Protein AF-A0A359L3A4-F1 (afdb_monomer)

Sequence (270 aa):
MTVIVFLTLVCCKPSNTIILLLQKKIREMVFEPTSIVIANIRIDEPVTVLTDLLVSGVCFYAYFKLRAISEKIKLHYYLKLYFLTMGIATLLGGVIGHGFLYFFNEITNTSLPVSPWKLPGWYVSMFSIAMLERAVIERSKILVPKRVGWFFSRLNIVELLTFMIITGFSLNFFFVEVHSAYGLLIVTSSFSFLIYTKTRHSGSKRFLLAVGLSAISALVFMNQWGFDKWFNHFDISHTIMALGAWFFYRGARYMVLHPIESEPVEDSLI

Mean predicted aligned error: 7.62 Å

Structure (mmCIF, N/CA/C/O backbone):
data_AF-A0A359L3A4-F1
#
_entry.id   AF-A0A359L3A4-F1
#
loop_
_atom_site.group_PDB
_atom_site.id
_atom_site.type_symbol
_atom_site.label_atom_id
_atom_site.label_alt_id
_atom_site.label_comp_id
_atom_site.label_asym_id
_atom_site.label_entity_id
_atom_site.label_seq_id
_atom_site.pdbx_PDB_ins_code
_atom_site.Cartn_x
_atom_site.Cartn_y
_atom_site.Cartn_z
_atom_site.occupancy
_atom_site.B_iso_or_equiv
_atom_site.auth_seq_id
_atom_site.auth_comp_id
_atom_site.auth_asym_id
_atom_site.auth_atom_id
_atom_site.pdbx_PDB_model_num
ATOM 1 N N . MET A 1 1 ? 8.818 -15.842 21.048 1.00 37.25 1 MET A N 1
ATOM 2 C CA . MET A 1 1 ? 9.892 -16.726 20.536 1.00 37.25 1 MET A CA 1
ATOM 3 C C . MET A 1 1 ? 9.938 -16.814 19.003 1.00 37.25 1 MET A C 1
ATOM 5 O O . MET A 1 1 ? 11.010 -17.025 18.461 1.00 37.25 1 MET A O 1
ATOM 9 N N . THR A 1 2 ? 8.826 -16.610 18.285 1.00 44.78 2 THR A N 1
ATOM 10 C CA . THR A 1 2 ? 8.702 -16.908 16.840 1.00 44.78 2 THR A CA 1
ATOM 11 C C . THR A 1 2 ? 9.447 -15.963 15.882 1.00 44.78 2 THR A C 1
ATOM 13 O O . THR A 1 2 ? 9.990 -16.428 14.889 1.00 44.78 2 THR A O 1
ATOM 16 N N . VAL A 1 3 ? 9.517 -14.655 16.173 1.00 38.72 3 VAL A N 1
ATOM 17 C CA . VAL A 1 3 ? 10.176 -13.666 15.284 1.00 38.72 3 VAL A CA 1
ATOM 18 C C . VAL A 1 3 ? 11.686 -13.907 15.176 1.00 38.72 3 VAL A C 1
ATOM 20 O O . VAL A 1 3 ? 12.252 -13.785 14.094 1.00 38.72 3 VAL A O 1
ATOM 23 N N . ILE A 1 4 ? 12.327 -14.317 16.278 1.00 38.81 4 ILE A N 1
ATOM 24 C CA . ILE A 1 4 ? 13.759 -14.638 16.286 1.00 38.81 4 ILE A CA 1
ATOM 25 C C . ILE A 1 4 ? 14.038 -15.808 15.340 1.00 38.81 4 ILE A C 1
ATOM 27 O O . ILE A 1 4 ? 14.929 -15.683 14.518 1.00 38.81 4 ILE A O 1
ATOM 31 N N . VAL A 1 5 ? 13.238 -16.883 15.372 1.00 41.81 5 VAL A N 1
ATOM 32 C CA . VAL A 1 5 ? 13.419 -18.060 14.495 1.00 41.81 5 VAL A CA 1
ATOM 33 C C . VAL A 1 5 ? 13.380 -17.691 13.007 1.00 41.81 5 VAL A C 1
ATOM 35 O O . VAL A 1 5 ? 14.156 -18.237 12.228 1.00 41.81 5 VAL A O 1
ATOM 38 N N . PHE A 1 6 ? 12.532 -16.736 12.611 1.00 40.97 6 PHE A N 1
ATOM 39 C CA . PHE A 1 6 ? 12.481 -16.257 11.226 1.00 40.97 6 PHE A CA 1
ATOM 40 C C . PHE A 1 6 ? 13.783 -15.539 10.824 1.00 40.97 6 PHE A C 1
ATOM 42 O O . PHE A 1 6 ? 14.310 -15.778 9.742 1.00 40.97 6 PHE A O 1
ATOM 49 N N . LEU A 1 7 ? 14.362 -14.739 11.727 1.00 34.75 7 LEU A N 1
ATOM 50 C CA . LEU A 1 7 ? 15.680 -14.121 11.537 1.00 34.75 7 LEU A CA 1
ATOM 51 C C . LEU A 1 7 ? 16.831 -15.143 11.595 1.00 34.75 7 LEU A C 1
ATOM 53 O O . LEU A 1 7 ? 17.761 -15.044 10.797 1.00 34.75 7 LEU A O 1
ATOM 57 N N . THR A 1 8 ? 16.789 -16.157 12.469 1.00 37.03 8 THR A N 1
ATOM 58 C CA . THR A 1 8 ? 17.851 -17.179 12.524 1.00 37.03 8 THR A CA 1
ATOM 59 C C . THR A 1 8 ? 17.876 -18.059 11.279 1.00 37.03 8 THR A C 1
ATOM 61 O O . THR A 1 8 ? 18.956 -18.474 10.873 1.00 37.03 8 THR A O 1
ATOM 64 N N . LEU A 1 9 ? 16.729 -18.321 10.643 1.00 39.16 9 LEU A N 1
ATOM 65 C CA . LEU A 1 9 ? 16.671 -19.057 9.374 1.00 39.16 9 LEU A CA 1
ATOM 66 C C . LEU A 1 9 ? 17.245 -18.262 8.188 1.00 39.16 9 LEU A C 1
ATOM 68 O O . LEU A 1 9 ? 17.731 -18.873 7.243 1.00 39.16 9 LEU A O 1
ATOM 72 N N . VAL A 1 10 ? 17.247 -16.926 8.256 1.00 48.38 10 VAL A N 1
ATOM 73 C CA . VAL A 1 10 ? 17.910 -16.053 7.267 1.00 48.38 10 VAL A CA 1
ATOM 74 C C . VAL A 1 10 ? 19.411 -15.896 7.562 1.00 48.38 10 VAL A C 1
ATOM 76 O O . VAL A 1 10 ? 20.215 -15.813 6.637 1.00 48.38 10 VAL A O 1
ATOM 79 N N . CYS A 1 11 ? 19.811 -15.884 8.839 1.00 35.16 11 CYS A N 1
ATOM 80 C CA . CYS A 1 11 ? 21.202 -15.643 9.250 1.00 35.16 11 CYS A CA 1
ATOM 81 C C . CYS A 1 11 ? 22.060 -16.907 9.466 1.00 35.16 11 CYS A C 1
ATOM 83 O O . CYS A 1 11 ? 23.284 -16.794 9.560 1.00 35.16 11 CYS A O 1
ATOM 85 N N . CYS A 1 12 ? 21.478 -18.105 9.568 1.00 34.41 12 CYS A N 1
ATOM 86 C CA . CYS A 1 12 ? 22.253 -19.343 9.686 1.00 34.41 12 CYS A CA 1
ATOM 87 C C . CYS A 1 12 ? 22.772 -19.778 8.307 1.00 34.41 12 CYS A C 1
ATOM 89 O O . CYS A 1 12 ? 22.003 -19.903 7.358 1.00 34.41 12 CYS A O 1
ATOM 91 N N . LYS A 1 13 ? 24.086 -20.006 8.188 1.00 40.34 13 LYS A N 1
ATOM 92 C CA . LYS A 1 13 ? 24.780 -20.196 6.906 1.00 40.34 13 LYS A CA 1
ATOM 93 C C . LYS A 1 13 ? 25.151 -21.673 6.665 1.00 40.34 13 LYS A C 1
ATOM 95 O O . LYS A 1 13 ? 26.220 -22.092 7.113 1.00 40.34 13 LYS A O 1
ATOM 100 N N . PRO A 1 14 ? 24.315 -22.475 5.971 1.00 42.97 14 PRO A N 1
ATOM 101 C CA . PRO A 1 14 ? 24.694 -23.820 5.534 1.00 42.97 14 PRO A CA 1
ATOM 102 C C . PRO A 1 14 ? 25.822 -23.800 4.482 1.00 42.97 14 PRO A C 1
ATOM 104 O O . PRO A 1 14 ? 26.248 -22.746 4.012 1.00 42.97 14 PRO A O 1
ATOM 107 N N . SER A 1 15 ? 26.331 -24.985 4.129 1.00 50.72 15 SER A N 1
ATOM 108 C CA . SER A 1 15 ? 27.547 -25.153 3.315 1.00 50.72 15 SER A CA 1
ATOM 109 C C . SER A 1 15 ? 27.547 -24.351 2.002 1.00 50.72 15 SER A C 1
ATOM 111 O O . SER A 1 15 ? 26.607 -24.425 1.202 1.00 50.72 15 SER A O 1
ATOM 113 N N . ASN A 1 16 ? 28.651 -23.627 1.767 1.00 59.06 16 ASN A N 1
ATOM 114 C CA . ASN A 1 16 ? 28.804 -22.650 0.684 1.00 59.06 16 ASN A CA 1
ATOM 115 C C . ASN A 1 16 ? 28.450 -23.203 -0.706 1.00 59.06 16 ASN A C 1
ATOM 117 O O . ASN A 1 16 ? 27.917 -22.456 -1.516 1.00 59.06 16 ASN A O 1
ATOM 121 N N . THR A 1 17 ? 28.723 -24.477 -1.008 1.00 57.75 17 THR A N 1
ATOM 122 C CA . THR A 1 17 ? 28.512 -25.040 -2.355 1.00 57.75 17 THR A CA 1
ATOM 123 C C . THR A 1 17 ? 27.032 -25.134 -2.731 1.00 57.75 17 THR A C 1
ATOM 125 O O . THR A 1 17 ? 26.666 -24.812 -3.859 1.00 57.75 17 THR A O 1
ATOM 128 N N . ILE A 1 18 ? 26.162 -25.518 -1.789 1.00 60.12 18 ILE A N 1
ATOM 129 C CA . ILE A 1 18 ? 24.712 -25.587 -2.037 1.00 60.12 18 ILE A CA 1
ATOM 130 C C . ILE A 1 18 ? 24.129 -24.172 -2.099 1.00 60.12 18 ILE A C 1
ATOM 132 O O . ILE A 1 18 ? 23.318 -23.895 -2.980 1.00 60.12 18 ILE A O 1
ATOM 136 N N . ILE A 1 19 ? 24.602 -23.253 -1.244 1.00 57.62 19 ILE A N 1
ATOM 137 C CA . ILE A 1 19 ? 24.239 -21.832 -1.343 1.00 57.62 19 ILE A CA 1
ATOM 138 C C . ILE A 1 19 ? 24.666 -21.257 -2.697 1.00 57.62 19 ILE A C 1
ATOM 140 O O . ILE A 1 19 ? 23.854 -20.601 -3.331 1.00 57.62 19 ILE A O 1
ATOM 144 N N . LEU A 1 20 ? 25.883 -21.519 -3.181 1.00 52.28 20 LEU A N 1
ATOM 145 C CA . LEU A 1 20 ? 26.364 -21.014 -4.472 1.00 52.28 20 LEU A CA 1
ATOM 146 C C . LEU A 1 20 ? 25.580 -21.588 -5.654 1.00 52.28 20 LEU A C 1
ATOM 148 O O . LEU A 1 20 ? 25.270 -20.845 -6.579 1.00 52.28 20 LEU A O 1
ATOM 152 N N . LEU A 1 21 ? 25.211 -22.872 -5.628 1.00 54.31 21 LEU A N 1
ATOM 153 C CA . LEU A 1 21 ? 24.382 -23.474 -6.678 1.00 54.31 21 LEU A CA 1
ATOM 154 C C . LEU A 1 21 ? 22.940 -22.945 -6.653 1.00 54.31 21 LEU A C 1
ATOM 156 O O . LEU A 1 21 ? 22.386 -22.658 -7.713 1.00 54.31 21 LEU A O 1
ATOM 160 N N . LEU A 1 22 ? 22.351 -22.740 -5.470 1.00 52.44 22 LEU A N 1
ATOM 161 C CA . LEU A 1 22 ? 21.043 -22.092 -5.331 1.00 52.44 22 LEU A CA 1
ATOM 162 C C . LEU A 1 22 ? 21.099 -20.618 -5.742 1.00 52.44 22 LEU A C 1
ATOM 164 O O . LEU A 1 22 ? 20.277 -20.191 -6.538 1.00 52.44 22 LEU A O 1
ATOM 168 N N . GLN A 1 23 ? 22.087 -19.849 -5.283 1.00 48.44 23 GLN A N 1
ATOM 169 C CA . GLN A 1 23 ? 22.288 -18.449 -5.671 1.00 48.44 23 GLN A CA 1
ATOM 170 C C . GLN A 1 23 ? 22.577 -18.301 -7.163 1.00 48.44 23 GLN A C 1
ATOM 172 O O . GLN A 1 23 ? 22.128 -17.326 -7.757 1.00 48.44 23 GLN A O 1
ATOM 177 N N . LYS A 1 24 ? 23.284 -19.252 -7.788 1.00 43.84 24 LYS A N 1
ATOM 178 C CA . LYS A 1 24 ? 23.453 -19.281 -9.242 1.00 43.84 24 LYS A CA 1
ATOM 179 C C . LYS A 1 24 ? 22.112 -19.531 -9.927 1.00 43.84 24 LYS A C 1
ATOM 181 O O . LYS A 1 24 ? 21.727 -18.726 -10.761 1.00 43.84 24 LYS A O 1
ATOM 186 N N . LYS A 1 25 ? 21.362 -20.557 -9.511 1.00 48.56 25 LYS A N 1
ATOM 187 C CA . LYS A 1 25 ? 20.050 -20.887 -10.088 1.00 48.56 25 LYS A CA 1
ATOM 188 C C . LYS A 1 25 ? 18.981 -19.808 -9.847 1.00 48.56 25 LYS A C 1
ATOM 190 O O . LYS A 1 25 ? 18.098 -19.636 -10.672 1.00 48.56 25 LYS A O 1
ATOM 195 N N . ILE A 1 26 ? 19.074 -19.055 -8.750 1.00 50.16 26 ILE A N 1
ATOM 196 C CA . ILE A 1 26 ? 18.235 -17.881 -8.457 1.00 50.16 26 ILE A CA 1
ATOM 197 C C . ILE A 1 26 ? 18.678 -16.677 -9.298 1.00 50.16 26 ILE A C 1
ATOM 199 O O . ILE A 1 26 ? 17.837 -15.969 -9.837 1.00 50.16 26 ILE A O 1
ATOM 203 N N . ARG A 1 27 ? 19.986 -16.477 -9.504 1.00 45.59 27 ARG A N 1
ATOM 204 C CA . ARG A 1 27 ? 20.508 -15.452 -10.425 1.00 45.59 27 ARG A CA 1
ATOM 205 C C . ARG A 1 27 ? 20.179 -15.764 -11.894 1.00 45.59 27 ARG A C 1
ATOM 207 O O . ARG A 1 27 ? 19.994 -14.842 -12.674 1.00 45.59 27 ARG A O 1
ATOM 214 N N . GLU A 1 28 ? 20.040 -17.041 -12.243 1.00 46.56 28 GLU A N 1
ATOM 215 C CA . GLU A 1 28 ? 19.500 -17.536 -13.520 1.00 46.56 28 GLU A CA 1
ATOM 216 C C . GLU A 1 28 ? 17.959 -17.370 -13.630 1.00 46.56 28 GLU A C 1
ATOM 218 O O . GLU A 1 28 ? 17.411 -17.577 -14.707 1.00 46.56 28 GLU A O 1
ATOM 223 N N . MET A 1 29 ? 17.261 -16.957 -12.557 1.00 49.69 29 MET A N 1
ATOM 224 C CA . MET A 1 29 ? 15.841 -16.544 -12.564 1.00 49.69 29 MET A CA 1
ATOM 225 C C . MET A 1 29 ? 15.650 -15.014 -12.540 1.00 49.69 29 MET A C 1
ATOM 227 O O . MET A 1 29 ? 14.526 -14.533 -12.391 1.00 49.69 29 MET A O 1
ATOM 231 N N . VAL A 1 30 ? 16.717 -14.223 -12.714 1.00 55.50 30 VAL A N 1
ATOM 232 C CA . VAL A 1 30 ? 16.580 -12.785 -12.988 1.00 55.50 30 VAL A CA 1
ATOM 233 C C . VAL A 1 30 ? 16.052 -12.631 -14.412 1.00 55.50 30 VAL A C 1
ATOM 235 O O . VAL A 1 30 ? 16.787 -12.799 -15.382 1.00 55.50 30 VAL A O 1
ATOM 238 N N . PHE A 1 31 ? 14.754 -12.360 -14.535 1.00 62.62 31 PHE A N 1
ATOM 239 C CA . PHE A 1 31 ? 14.101 -12.176 -15.826 1.00 62.62 31 PHE A CA 1
ATOM 240 C C . PHE A 1 31 ? 14.652 -10.949 -16.564 1.00 62.62 31 PHE A C 1
ATOM 242 O O . PHE A 1 31 ? 14.740 -9.861 -15.996 1.00 62.62 31 PHE A O 1
ATOM 249 N N . GLU A 1 32 ? 14.970 -11.125 -17.849 1.00 71.19 32 GLU A N 1
ATOM 250 C CA . GLU A 1 32 ? 15.318 -10.024 -18.754 1.00 71.19 32 GLU A CA 1
ATOM 251 C C . GLU A 1 32 ? 14.194 -8.972 -18.794 1.00 71.19 32 GLU A C 1
ATOM 253 O O . GLU A 1 32 ? 13.030 -9.363 -18.974 1.00 71.19 32 GLU A O 1
ATOM 258 N N . PRO A 1 33 ? 14.505 -7.662 -18.683 1.00 75.75 33 PRO A N 1
ATOM 259 C CA . PRO A 1 33 ? 13.510 -6.598 -18.746 1.00 75.75 33 PRO A CA 1
ATOM 260 C C . PRO A 1 33 ? 12.610 -6.711 -19.980 1.00 75.75 33 PRO A C 1
ATOM 262 O O . PRO A 1 33 ? 13.072 -6.925 -21.104 1.00 75.75 33 PRO A O 1
ATOM 265 N N . THR A 1 34 ? 11.302 -6.565 -19.774 1.00 91.00 34 THR A N 1
ATOM 266 C CA . THR A 1 34 ? 10.329 -6.513 -20.867 1.00 91.00 34 THR A CA 1
ATOM 267 C C . THR A 1 34 ? 10.087 -5.067 -21.283 1.00 91.00 34 THR A C 1
ATOM 269 O O . THR A 1 34 ? 9.896 -4.193 -20.445 1.00 91.00 34 THR A O 1
ATOM 272 N N . SER A 1 35 ? 10.065 -4.818 -22.590 1.00 94.81 35 SER A N 1
ATOM 273 C CA . SER A 1 35 ? 9.753 -3.512 -23.175 1.00 94.81 35 SER A CA 1
ATOM 274 C C . SER A 1 35 ? 8.880 -3.712 -24.407 1.00 94.81 35 SER A C 1
ATOM 276 O O . SER A 1 35 ? 9.053 -4.685 -25.146 1.00 94.81 35 SER A O 1
ATOM 278 N N . ILE A 1 36 ? 7.972 -2.775 -24.660 1.00 95.56 36 ILE A N 1
ATOM 279 C CA . ILE A 1 36 ? 7.210 -2.677 -25.912 1.00 95.56 36 ILE A CA 1
ATOM 280 C C . ILE A 1 36 ? 7.329 -1.267 -26.487 1.00 95.56 36 ILE A C 1
ATOM 282 O O . ILE A 1 36 ? 7.583 -0.312 -25.755 1.00 95.56 36 ILE A O 1
ATOM 286 N N . VAL A 1 37 ? 7.136 -1.130 -27.799 1.00 96.06 37 VAL A N 1
ATOM 287 C CA . VAL A 1 37 ? 7.079 0.170 -28.479 1.00 96.06 37 VAL A CA 1
ATOM 288 C C . VAL A 1 37 ? 5.759 0.270 -29.233 1.00 96.06 37 VAL A C 1
ATOM 290 O O . VAL A 1 37 ? 5.459 -0.568 -30.081 1.00 96.06 37 VAL A O 1
ATOM 293 N N . ILE A 1 38 ? 4.967 1.295 -28.922 1.00 93.94 38 ILE A N 1
ATOM 294 C CA . ILE A 1 38 ? 3.665 1.577 -29.537 1.00 93.94 38 ILE A CA 1
ATOM 295 C C . ILE A 1 38 ? 3.707 3.016 -30.050 1.00 93.94 38 ILE A C 1
ATOM 297 O O . ILE A 1 38 ? 3.944 3.933 -29.272 1.00 93.94 38 ILE A O 1
ATOM 301 N N . ALA A 1 39 ? 3.493 3.226 -31.354 1.00 92.62 39 ALA A N 1
ATOM 302 C CA . ALA A 1 39 ? 3.522 4.556 -31.982 1.00 92.62 39 ALA A CA 1
ATOM 303 C C . ALA A 1 39 ? 4.776 5.392 -31.613 1.00 92.62 39 ALA A C 1
ATOM 305 O O . ALA A 1 39 ? 4.679 6.565 -31.265 1.00 92.62 39 ALA A O 1
ATOM 306 N N . ASN A 1 40 ? 5.957 4.760 -31.666 1.00 92.94 40 ASN A N 1
ATOM 307 C CA . ASN A 1 40 ? 7.267 5.293 -31.251 1.00 92.94 40 ASN A CA 1
ATOM 308 C C . ASN A 1 40 ? 7.420 5.641 -29.753 1.00 92.94 40 ASN A C 1
ATOM 310 O O . ASN A 1 40 ? 8.487 6.097 -29.346 1.00 92.94 40 ASN A O 1
ATOM 314 N N . ILE A 1 41 ? 6.418 5.370 -28.913 1.00 93.75 41 ILE A N 1
ATOM 315 C CA . ILE A 1 41 ? 6.513 5.476 -27.453 1.00 93.75 41 ILE A CA 1
ATOM 316 C C . ILE A 1 41 ? 6.953 4.119 -26.892 1.00 93.75 41 ILE A C 1
ATOM 318 O O . ILE A 1 41 ? 6.280 3.108 -27.098 1.00 93.75 41 ILE A O 1
ATOM 322 N N . ARG A 1 42 ? 8.082 4.096 -26.178 1.00 95.81 42 ARG A N 1
ATOM 323 C CA . ARG A 1 42 ? 8.548 2.935 -25.409 1.00 95.81 42 ARG A CA 1
ATOM 324 C C . ARG A 1 42 ? 7.786 2.854 -24.084 1.00 95.81 42 ARG A C 1
ATOM 326 O O . ARG A 1 42 ? 7.558 3.874 -23.443 1.00 95.81 42 ARG A O 1
ATOM 333 N N . ILE A 1 43 ? 7.427 1.644 -23.670 1.00 97.00 43 ILE A N 1
ATOM 334 C CA . ILE A 1 43 ? 6.894 1.341 -22.337 1.00 97.00 43 ILE A CA 1
ATOM 335 C C . ILE A 1 43 ? 7.705 0.173 -21.784 1.00 97.00 43 ILE A C 1
ATOM 337 O O . ILE A 1 43 ? 7.734 -0.901 -22.394 1.00 97.00 43 ILE A O 1
ATOM 341 N N . ASP A 1 44 ? 8.364 0.393 -20.651 1.00 96.00 44 ASP A N 1
ATOM 342 C CA . ASP A 1 44 ? 9.090 -0.644 -19.917 1.00 96.00 44 ASP A CA 1
ATOM 343 C C . ASP A 1 44 ? 8.181 -1.364 -18.919 1.00 96.00 44 ASP A C 1
ATOM 345 O O . ASP A 1 44 ? 7.203 -0.807 -18.426 1.00 96.00 44 ASP A O 1
ATOM 349 N N . GLU A 1 45 ? 8.491 -2.632 -18.656 1.00 95.25 45 GLU A N 1
ATOM 350 C CA . GLU A 1 45 ? 7.753 -3.522 -17.757 1.00 95.25 45 GLU A CA 1
ATOM 351 C C . GLU A 1 45 ? 6.215 -3.435 -17.918 1.00 95.25 45 GLU A C 1
ATOM 353 O O . GLU A 1 45 ? 5.494 -3.264 -16.933 1.00 95.25 45 GLU A O 1
ATOM 358 N N . PRO A 1 46 ? 5.656 -3.513 -19.144 1.00 96.94 46 PRO A N 1
ATOM 359 C CA . PRO A 1 46 ? 4.274 -3.102 -19.413 1.00 96.94 46 PRO A CA 1
ATOM 360 C C . PRO A 1 46 ? 3.214 -3.913 -18.653 1.00 96.94 46 PRO A C 1
ATOM 362 O O . PRO A 1 46 ? 2.106 -3.419 -18.445 1.00 96.94 46 PRO A O 1
ATOM 365 N N . VAL A 1 47 ? 3.531 -5.135 -18.211 1.00 97.31 47 VAL A N 1
ATOM 366 C CA . VAL A 1 47 ? 2.630 -5.929 -17.360 1.00 97.31 47 VAL A CA 1
ATOM 367 C C . VAL A 1 47 ? 2.718 -5.485 -15.895 1.00 97.31 47 VAL A C 1
ATOM 369 O O . VAL A 1 47 ? 1.669 -5.356 -15.258 1.00 97.31 47 VAL A O 1
ATOM 372 N N . THR A 1 48 ? 3.899 -5.072 -15.407 1.00 96.94 48 THR A N 1
ATOM 373 C CA . THR A 1 48 ? 4.043 -4.418 -14.096 1.00 96.94 48 THR A CA 1
ATOM 374 C C . THR A 1 48 ? 3.206 -3.140 -14.069 1.00 96.94 48 THR A C 1
ATOM 376 O O . THR A 1 48 ? 2.447 -2.926 -13.126 1.00 96.94 48 THR A O 1
ATOM 379 N N . VAL A 1 49 ? 3.239 -2.340 -15.147 1.00 98.06 49 VAL A N 1
ATOM 380 C CA . VAL A 1 49 ? 2.378 -1.151 -15.306 1.00 98.06 49 VAL A CA 1
ATOM 381 C C . VAL A 1 49 ? 0.892 -1.520 -15.218 1.00 98.06 49 VAL A C 1
ATOM 383 O O . VAL A 1 49 ? 0.142 -0.882 -14.481 1.00 98.06 49 VAL A O 1
ATOM 386 N N . LEU A 1 50 ? 0.446 -2.554 -15.940 1.00 98.38 50 LEU A N 1
ATOM 387 C CA . LEU A 1 50 ? -0.957 -2.990 -15.931 1.00 98.38 50 LEU A CA 1
ATOM 388 C C . LEU A 1 50 ? -1.405 -3.543 -14.568 1.00 98.38 50 LEU A C 1
ATOM 390 O O . LEU A 1 50 ? -2.549 -3.317 -14.168 1.00 98.38 50 LEU A O 1
ATOM 394 N N . THR A 1 51 ? -0.532 -4.239 -13.840 1.00 98.56 51 THR A N 1
ATOM 395 C CA . THR A 1 51 ? -0.851 -4.797 -12.517 1.00 98.56 51 THR A CA 1
ATOM 396 C C . THR A 1 51 ? -0.808 -3.736 -11.410 1.00 98.56 51 THR A C 1
ATOM 398 O O . THR A 1 51 ? -1.668 -3.762 -10.529 1.00 98.56 51 THR A O 1
ATOM 401 N N . ASP A 1 52 ? 0.068 -2.730 -11.495 1.00 98.56 52 ASP A N 1
ATOM 402 C CA . ASP A 1 52 ? -0.002 -1.520 -10.657 1.00 98.56 52 ASP A CA 1
ATOM 403 C C . ASP A 1 52 ? -1.305 -0.741 -10.912 1.00 98.56 52 ASP A C 1
ATOM 405 O O . ASP A 1 52 ? -2.023 -0.373 -9.977 1.00 98.56 52 ASP A O 1
ATOM 409 N N . LEU A 1 53 ? -1.682 -0.552 -12.184 1.00 98.69 53 LEU A N 1
ATOM 410 C CA . LEU A 1 53 ? -2.946 0.092 -12.562 1.00 98.69 53 LEU A CA 1
ATOM 411 C C . LEU A 1 53 ? -4.179 -0.705 -12.098 1.00 98.69 53 LEU A C 1
ATOM 413 O O . LEU A 1 53 ? -5.206 -0.101 -11.777 1.00 98.69 53 LEU A O 1
ATOM 417 N N . LEU A 1 54 ? -4.088 -2.035 -11.987 1.00 98.81 54 LEU A N 1
ATOM 418 C CA . LEU A 1 54 ? -5.129 -2.874 -11.383 1.00 98.81 54 LEU A CA 1
ATOM 419 C C . LEU A 1 54 ? -5.285 -2.587 -9.880 1.00 98.81 54 LEU A C 1
ATOM 421 O O . LEU A 1 54 ? -6.415 -2.393 -9.418 1.00 98.81 54 LEU A O 1
ATOM 425 N N . VAL A 1 55 ? -4.186 -2.509 -9.117 1.00 98.88 55 VAL A N 1
ATOM 426 C CA . VAL A 1 55 ? -4.236 -2.101 -7.697 1.00 98.88 55 VAL A CA 1
ATOM 427 C C . VAL A 1 55 ? -4.811 -0.689 -7.583 1.00 98.88 55 VAL A C 1
ATOM 429 O O . VAL A 1 55 ? -5.735 -0.459 -6.797 1.00 98.88 55 VAL A O 1
ATOM 432 N N . SER A 1 56 ? -4.333 0.232 -8.421 1.00 98.88 56 SER A N 1
ATOM 433 C CA . SER A 1 56 ? -4.778 1.623 -8.466 1.00 98.88 56 SER A CA 1
ATOM 434 C C . SER A 1 56 ? -6.286 1.737 -8.710 1.00 98.88 56 SER A C 1
ATOM 436 O O . SER A 1 56 ? -6.995 2.401 -7.948 1.00 98.88 56 SER A O 1
ATOM 438 N N . GLY A 1 57 ? -6.814 1.003 -9.694 1.00 98.81 57 GLY A N 1
ATOM 439 C CA . GLY A 1 57 ? -8.242 0.938 -10.005 1.00 98.81 57 GLY A CA 1
ATOM 440 C C . GLY A 1 57 ? -9.092 0.386 -8.856 1.00 98.81 57 GLY A C 1
ATOM 441 O O . GLY A 1 57 ? -10.133 0.965 -8.530 1.00 98.81 57 GLY A O 1
ATOM 442 N N . VAL A 1 58 ? -8.641 -0.682 -8.183 1.00 98.88 58 VAL A N 1
ATOM 443 C CA . VAL A 1 58 ? -9.315 -1.228 -6.987 1.00 98.88 58 VAL A CA 1
ATOM 444 C C . VAL A 1 58 ? -9.319 -0.208 -5.844 1.00 98.88 58 VAL A C 1
ATOM 446 O O . VAL A 1 58 ? -10.354 -0.006 -5.199 1.00 98.88 58 VAL A O 1
ATOM 449 N N . CYS A 1 59 ? -8.198 0.475 -5.614 1.00 98.88 59 CYS A N 1
ATOM 450 C CA . CYS A 1 59 ? -8.056 1.500 -4.585 1.00 98.88 59 CYS A CA 1
ATOM 451 C C . CYS A 1 59 ? -8.921 2.741 -4.863 1.00 98.88 59 CYS A C 1
ATOM 453 O O . CYS A 1 59 ? -9.660 3.178 -3.977 1.00 98.88 59 CYS A O 1
ATOM 455 N N . PHE A 1 60 ? -8.946 3.267 -6.089 1.00 98.88 60 PHE A N 1
ATOM 456 C CA . PHE A 1 60 ? -9.827 4.385 -6.441 1.00 98.88 60 PHE A CA 1
ATOM 457 C C . PHE A 1 60 ? -11.310 3.999 -6.388 1.00 98.88 60 PHE A C 1
ATOM 459 O O . PHE A 1 60 ? -12.113 4.751 -5.829 1.00 98.88 60 PHE A O 1
ATOM 466 N N . TYR A 1 61 ? -11.688 2.809 -6.868 1.00 98.88 61 TYR A N 1
ATOM 467 C CA . TYR A 1 61 ? -13.050 2.289 -6.703 1.00 98.88 61 TYR A CA 1
ATOM 468 C C . TYR A 1 61 ? -13.454 2.245 -5.221 1.00 98.88 61 TYR A C 1
ATOM 470 O O . TYR A 1 61 ? -14.532 2.723 -4.852 1.00 98.88 61 TYR A O 1
ATOM 478 N N . ALA A 1 62 ? -12.577 1.729 -4.355 1.00 98.69 62 ALA A N 1
ATOM 479 C CA . ALA A 1 62 ? -12.796 1.684 -2.915 1.00 98.69 62 ALA A CA 1
ATOM 480 C C . ALA A 1 62 ? -12.958 3.087 -2.306 1.00 98.69 62 ALA A C 1
ATOM 482 O O . ALA A 1 62 ? -13.907 3.313 -1.551 1.00 98.69 62 ALA A O 1
ATOM 483 N N . TYR A 1 63 ? -12.101 4.045 -2.678 1.00 98.69 63 TYR A N 1
ATOM 484 C CA . TYR A 1 63 ? -12.210 5.444 -2.255 1.00 98.69 63 TYR A CA 1
ATOM 485 C C . TYR A 1 63 ? -13.565 6.054 -2.636 1.00 98.69 63 TYR A C 1
ATOM 487 O O . TYR A 1 63 ? -14.260 6.577 -1.762 1.00 98.69 63 TYR A O 1
ATOM 495 N N . PHE A 1 64 ? -13.984 5.959 -3.902 1.00 98.50 64 PHE A N 1
ATOM 496 C CA . PHE A 1 64 ? -15.250 6.547 -4.353 1.00 98.50 64 PHE A CA 1
ATOM 497 C C . PHE A 1 64 ? -16.469 5.878 -3.702 1.00 98.50 64 PHE A C 1
ATOM 499 O O . PHE A 1 64 ? -17.397 6.573 -3.281 1.00 98.50 64 PHE A O 1
ATOM 506 N N . LYS A 1 65 ? -16.465 4.546 -3.541 1.00 98.06 65 LYS A N 1
ATOM 507 C CA . LYS A 1 65 ? -17.557 3.822 -2.864 1.00 98.06 65 LYS A CA 1
ATOM 508 C C . LYS A 1 65 ? -17.619 4.080 -1.356 1.00 98.06 65 LYS A C 1
ATOM 510 O O . LYS A 1 65 ? -18.712 4.018 -0.801 1.00 98.06 65 LYS A O 1
ATOM 515 N N . LEU A 1 66 ? -16.502 4.394 -0.697 1.00 96.81 66 LEU A N 1
ATOM 516 C CA . LEU A 1 66 ? -16.494 4.856 0.698 1.00 96.81 66 LEU A CA 1
ATOM 517 C C . LEU A 1 66 ? -16.926 6.326 0.803 1.00 96.81 66 LEU A C 1
ATOM 519 O O . LEU A 1 66 ? -17.774 6.656 1.626 1.00 96.81 66 LEU A O 1
ATOM 523 N N . ARG A 1 67 ? -16.432 7.210 -0.075 1.00 95.88 67 ARG A N 1
ATOM 524 C CA . ARG A 1 67 ? -16.810 8.637 -0.124 1.00 95.88 67 ARG A CA 1
ATOM 525 C C . ARG A 1 67 ? -18.322 8.860 -0.252 1.00 95.88 67 ARG A C 1
ATOM 527 O O . ARG A 1 67 ? -18.806 9.856 0.273 1.00 95.88 67 ARG A O 1
ATOM 534 N N . ALA A 1 68 ? -19.045 7.945 -0.895 1.00 94.38 68 ALA A N 1
ATOM 535 C CA . ALA A 1 68 ? -20.504 7.976 -1.012 1.00 94.38 68 ALA A CA 1
ATOM 536 C C . ALA A 1 68 ? -21.273 7.660 0.295 1.00 94.38 68 ALA A C 1
ATOM 538 O O . ALA A 1 68 ? -22.486 7.845 0.342 1.00 94.38 68 ALA A O 1
ATOM 539 N N . ILE A 1 69 ? -20.607 7.180 1.351 1.00 94.00 69 ILE A N 1
ATOM 540 C CA . ILE A 1 69 ? -21.229 6.885 2.650 1.00 94.00 69 ILE A CA 1
ATOM 541 C C . ILE A 1 69 ? -21.198 8.153 3.519 1.00 94.00 69 ILE A C 1
ATOM 543 O O . ILE A 1 69 ? -20.131 8.724 3.742 1.00 94.00 69 ILE A O 1
ATOM 547 N N . SER A 1 70 ? -22.343 8.576 4.064 1.00 86.44 70 SER A N 1
ATOM 548 C CA . SER A 1 70 ? -22.483 9.838 4.827 1.00 86.44 70 SER A CA 1
ATOM 549 C C . SER A 1 70 ? -21.890 9.809 6.255 1.00 86.44 70 SER A C 1
ATOM 551 O O . SER A 1 70 ? -22.179 10.664 7.089 1.00 86.44 70 SER A O 1
ATOM 553 N N . GLU A 1 71 ? -21.040 8.826 6.556 1.00 83.12 71 GLU A N 1
ATOM 554 C CA . GLU A 1 71 ? -20.500 8.597 7.896 1.00 83.12 71 GLU A CA 1
ATOM 555 C C . GLU A 1 71 ? -19.345 9.536 8.258 1.00 83.12 71 GLU A C 1
ATOM 557 O O . GLU A 1 71 ? -18.358 9.649 7.518 1.00 83.12 71 GLU A O 1
ATOM 562 N N . LYS A 1 72 ? -19.438 10.163 9.438 1.00 79.88 72 LYS A N 1
ATOM 563 C CA . LYS A 1 72 ? -18.507 11.202 9.926 1.00 79.88 72 LYS A CA 1
ATOM 564 C C . LYS A 1 72 ? -17.517 10.716 10.997 1.00 79.88 72 LYS A C 1
ATOM 566 O O . LYS A 1 72 ? -16.860 11.523 11.649 1.00 79.88 72 LYS A O 1
ATOM 571 N N . ILE A 1 73 ? -17.356 9.402 11.160 1.00 88.06 73 ILE A N 1
ATOM 572 C CA . ILE A 1 73 ? -16.366 8.820 12.082 1.00 88.06 73 ILE A CA 1
ATOM 573 C C . ILE A 1 73 ? -14.924 8.970 11.558 1.00 88.06 73 ILE A C 1
ATOM 575 O O . ILE A 1 73 ? -14.650 8.769 10.375 1.00 88.06 73 ILE A O 1
ATOM 579 N N . LYS A 1 74 ? -13.961 9.252 12.447 1.00 92.75 74 LYS A N 1
ATOM 580 C CA . LYS A 1 74 ? -12.531 9.415 12.095 1.00 92.75 74 LYS A CA 1
ATOM 581 C C . LYS A 1 74 ? -11.936 8.204 11.365 1.00 92.75 74 LYS A C 1
ATOM 583 O O . LYS A 1 74 ? -11.190 8.373 10.407 1.00 92.75 74 LYS A O 1
ATOM 588 N N . LEU A 1 75 ? -12.331 6.991 11.764 1.00 93.94 75 LEU A N 1
ATOM 589 C CA . LEU A 1 75 ? -12.020 5.740 11.060 1.00 93.94 75 LEU A CA 1
ATOM 590 C C . LEU A 1 75 ? -12.283 5.854 9.548 1.00 93.94 75 LEU A C 1
ATOM 592 O O . LEU A 1 75 ? -11.442 5.489 8.733 1.00 93.94 75 LEU A O 1
ATOM 596 N N . HIS A 1 76 ? -13.439 6.403 9.171 1.00 95.50 76 HIS A N 1
ATOM 597 C CA . HIS A 1 76 ? -13.838 6.546 7.777 1.00 95.50 76 HIS A CA 1
ATOM 598 C C . HIS A 1 76 ? -12.970 7.568 7.026 1.00 95.50 76 HIS A C 1
ATOM 600 O O . HIS A 1 76 ? -12.674 7.372 5.848 1.00 95.50 76 HIS A O 1
ATOM 606 N N . TYR A 1 77 ? -12.526 8.638 7.692 1.00 96.88 77 TYR A N 1
ATOM 607 C CA . TYR A 1 77 ? -11.590 9.604 7.111 1.00 96.88 77 TYR A CA 1
ATOM 608 C C . TYR A 1 77 ? -10.241 8.951 6.773 1.00 96.88 77 TYR A C 1
ATOM 610 O O . TYR A 1 77 ? -9.806 9.023 5.624 1.00 96.88 77 TYR A O 1
ATOM 618 N N . TYR A 1 78 ? -9.633 8.237 7.726 1.00 98.31 78 TYR A N 1
ATOM 619 C CA . TYR A 1 78 ? -8.344 7.567 7.517 1.00 98.31 78 TYR A CA 1
ATOM 620 C C . TYR A 1 78 ? -8.413 6.471 6.445 1.00 98.31 78 TYR A C 1
ATOM 622 O O . TYR A 1 78 ? -7.538 6.398 5.586 1.00 98.31 78 TYR A O 1
ATOM 630 N N . LEU A 1 79 ? -9.494 5.683 6.411 1.00 98.25 79 LEU A N 1
ATOM 631 C CA . LEU A 1 79 ? -9.702 4.679 5.361 1.00 98.25 79 LEU A CA 1
ATOM 632 C C . LEU A 1 79 ? -9.855 5.306 3.969 1.00 98.25 79 LEU A C 1
ATOM 634 O O . LEU A 1 79 ? -9.308 4.778 3.004 1.00 98.25 79 LEU A O 1
ATOM 638 N N . LYS A 1 80 ? -10.551 6.445 3.847 1.00 98.31 80 LYS A N 1
ATOM 639 C CA . LYS A 1 80 ? -10.634 7.179 2.574 1.00 98.31 80 LYS A CA 1
ATOM 640 C C . LYS A 1 80 ? -9.274 7.717 2.135 1.00 98.31 80 LYS A C 1
ATOM 642 O O . LYS A 1 80 ? -8.978 7.626 0.949 1.00 98.31 80 LYS A O 1
ATOM 647 N N . LEU A 1 81 ? -8.450 8.228 3.054 1.00 98.50 81 LEU A N 1
ATOM 648 C CA . LEU A 1 81 ? -7.078 8.618 2.720 1.00 98.50 81 LEU A CA 1
ATOM 649 C C . LEU A 1 81 ? -6.268 7.414 2.235 1.00 98.50 81 LEU A C 1
ATOM 651 O O . LEU A 1 81 ? -5.794 7.476 1.111 1.00 98.50 81 LEU A O 1
ATOM 655 N N . TYR A 1 82 ? -6.208 6.312 2.996 1.00 98.81 82 TYR A N 1
ATOM 656 C CA . TYR A 1 82 ? -5.499 5.083 2.602 1.00 98.81 82 TYR A CA 1
ATOM 657 C C . TYR A 1 82 ? -5.827 4.643 1.167 1.00 98.81 82 TYR A C 1
ATOM 659 O O . TYR A 1 82 ? -4.915 4.425 0.375 1.00 98.81 82 TYR A O 1
ATOM 667 N N . PHE A 1 83 ? -7.111 4.550 0.804 1.00 98.81 83 PHE A N 1
ATOM 668 C CA . PHE A 1 83 ? -7.497 4.132 -0.548 1.00 98.81 83 PHE A CA 1
ATOM 669 C C . PHE A 1 83 ? -7.178 5.171 -1.627 1.00 98.81 83 PHE A C 1
ATOM 671 O O . PHE A 1 83 ? -6.769 4.790 -2.722 1.00 98.81 83 PHE A O 1
ATOM 678 N N . LEU A 1 84 ? -7.323 6.467 -1.338 1.00 98.88 84 LEU A N 1
ATOM 679 C CA . LEU A 1 84 ? -6.956 7.523 -2.282 1.00 98.88 84 LEU A CA 1
ATOM 680 C C . LEU A 1 84 ? -5.446 7.535 -2.537 1.00 98.88 84 LEU A C 1
ATOM 682 O O . LEU A 1 84 ? -5.012 7.534 -3.687 1.00 98.88 84 LEU A O 1
ATOM 686 N N . THR A 1 85 ? -4.644 7.531 -1.474 1.00 98.81 85 THR A N 1
ATOM 687 C CA . THR A 1 85 ? -3.191 7.636 -1.581 1.00 98.81 85 THR A CA 1
ATOM 688 C C . THR A 1 85 ? -2.576 6.333 -2.077 1.00 98.81 85 THR A C 1
ATOM 690 O O . THR A 1 85 ? -1.693 6.405 -2.918 1.00 98.81 85 THR A O 1
ATOM 693 N N . MET A 1 86 ? -3.087 5.150 -1.712 1.00 98.81 86 MET A N 1
ATOM 694 C CA . MET A 1 86 ? -2.572 3.889 -2.271 1.00 98.81 86 MET A CA 1
ATOM 695 C C . MET A 1 86 ? -2.879 3.780 -3.773 1.00 98.81 86 MET A C 1
ATOM 697 O O . MET A 1 86 ? -2.051 3.286 -4.537 1.00 98.81 86 MET A O 1
ATOM 701 N N . GLY A 1 87 ? -4.026 4.315 -4.213 1.00 98.81 87 GLY A N 1
ATOM 702 C CA . GLY A 1 87 ? -4.355 4.434 -5.634 1.00 98.81 87 GLY A CA 1
ATOM 703 C C . GLY A 1 87 ? -3.396 5.356 -6.392 1.00 98.81 87 GLY A C 1
ATOM 704 O O . GLY A 1 87 ? -2.949 5.012 -7.484 1.00 98.81 87 GLY A O 1
ATOM 705 N N . ILE A 1 88 ? -3.017 6.490 -5.793 1.00 98.88 88 ILE A N 1
ATOM 706 C CA . ILE A 1 88 ? -2.006 7.408 -6.348 1.00 98.88 88 ILE A CA 1
ATOM 707 C C . ILE A 1 88 ? -0.610 6.765 -6.334 1.00 98.88 88 ILE A C 1
ATOM 709 O O . ILE A 1 88 ? 0.114 6.871 -7.316 1.00 98.88 88 ILE A O 1
ATOM 713 N N . ALA A 1 89 ? -0.230 6.080 -5.255 1.00 98.81 89 ALA A N 1
ATOM 714 C CA . ALA A 1 89 ? 1.089 5.475 -5.099 1.00 98.81 89 ALA A CA 1
ATOM 715 C C . ALA A 1 89 ? 1.371 4.406 -6.161 1.00 98.81 89 ALA A C 1
ATOM 717 O O . ALA A 1 89 ? 2.439 4.416 -6.763 1.00 98.81 89 ALA A O 1
ATOM 718 N N . THR A 1 90 ? 0.396 3.531 -6.419 1.00 98.62 90 THR A N 1
ATOM 719 C CA . THR A 1 90 ? 0.477 2.476 -7.446 1.00 98.62 90 THR A CA 1
ATOM 720 C C . THR A 1 90 ? 0.324 3.029 -8.863 1.00 98.62 90 THR A C 1
ATOM 722 O O . THR A 1 90 ? 1.022 2.590 -9.769 1.00 98.62 90 THR A O 1
ATOM 725 N N . LEU A 1 91 ? -0.468 4.091 -9.066 1.00 98.81 91 LEU A N 1
ATOM 726 C CA . LEU A 1 91 ? -0.470 4.836 -10.333 1.00 98.81 91 LEU A CA 1
ATOM 727 C C . LEU A 1 91 ? 0.917 5.426 -10.652 1.00 98.81 91 LEU A C 1
ATOM 729 O O . LEU A 1 91 ? 1.392 5.309 -11.779 1.00 98.81 91 LEU A O 1
ATOM 733 N N . LEU A 1 92 ? 1.577 6.044 -9.666 1.00 98.62 92 LEU A N 1
ATOM 734 C CA . LEU A 1 92 ? 2.935 6.580 -9.809 1.00 98.62 92 LEU A CA 1
ATOM 735 C C . LE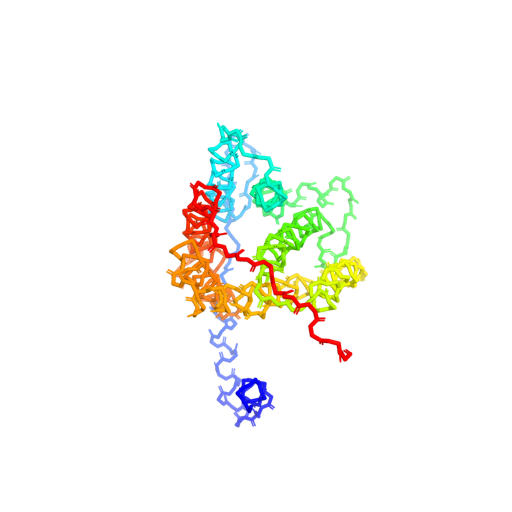U A 1 92 ? 3.977 5.460 -9.949 1.00 98.62 92 LEU A C 1
ATOM 737 O O . LEU A 1 92 ? 4.902 5.605 -10.744 1.00 98.62 92 LEU A O 1
ATOM 741 N N . GLY A 1 93 ? 3.808 4.347 -9.227 1.00 97.62 93 GLY A N 1
ATOM 742 C CA . GLY A 1 93 ? 4.604 3.126 -9.361 1.00 97.62 93 GLY A CA 1
ATOM 743 C C . GLY A 1 93 ? 4.582 2.604 -10.793 1.00 97.62 93 GLY A C 1
ATOM 744 O O . GLY A 1 93 ? 5.611 2.630 -11.463 1.00 97.62 93 GLY A O 1
ATOM 745 N N . GLY A 1 94 ? 3.404 2.257 -11.307 1.00 97.81 94 GLY A N 1
ATOM 746 C CA . GLY A 1 94 ? 3.257 1.727 -12.658 1.00 97.81 94 GLY A CA 1
ATOM 747 C C . GLY A 1 94 ? 3.711 2.718 -13.728 1.00 97.81 94 GLY A C 1
ATOM 748 O O . GLY A 1 94 ? 4.535 2.378 -14.570 1.00 97.81 94 GLY A O 1
ATOM 749 N N . VAL A 1 95 ? 3.220 3.961 -13.705 1.00 98.19 95 VAL A N 1
ATOM 750 C CA . VAL A 1 95 ? 3.473 4.920 -14.798 1.00 98.19 95 VAL A CA 1
ATOM 751 C C . VAL A 1 95 ? 4.899 5.481 -14.769 1.00 98.19 95 VAL A C 1
ATOM 753 O O . VAL A 1 95 ? 5.562 5.493 -15.802 1.00 98.19 95 VAL A O 1
ATOM 756 N N . ILE A 1 96 ? 5.389 5.946 -13.615 1.00 97.38 96 ILE A N 1
ATOM 757 C CA . ILE A 1 96 ? 6.709 6.600 -13.499 1.00 97.38 96 ILE A CA 1
ATOM 758 C C . ILE A 1 96 ? 7.768 5.613 -13.009 1.00 97.38 96 ILE A C 1
ATOM 760 O O . ILE A 1 96 ? 8.871 5.576 -13.544 1.00 97.38 96 ILE A O 1
ATOM 764 N N . GLY A 1 97 ? 7.438 4.812 -11.996 1.00 95.44 97 GLY A N 1
ATOM 765 C CA . GLY A 1 97 ? 8.358 3.868 -11.366 1.00 95.44 97 GLY A CA 1
ATOM 766 C C . GLY A 1 97 ? 8.759 2.685 -12.250 1.00 95.44 97 GLY A C 1
ATOM 767 O O . GLY A 1 97 ? 9.840 2.140 -12.034 1.00 95.44 97 GLY A O 1
ATOM 768 N N . HIS A 1 98 ? 7.935 2.311 -13.229 1.00 95.44 98 HIS A N 1
ATOM 769 C CA . HIS A 1 98 ? 8.180 1.204 -14.158 1.00 95.44 98 HIS A CA 1
ATOM 770 C C . HIS A 1 98 ? 8.087 1.682 -15.623 1.00 95.44 98 HIS A C 1
ATOM 772 O O . HIS A 1 98 ? 9.117 1.828 -16.279 1.00 95.44 98 HIS A O 1
ATOM 778 N N . GLY A 1 99 ? 6.893 2.052 -16.101 1.00 96.88 99 GLY A N 1
ATOM 779 C CA . GLY A 1 99 ? 6.589 2.335 -17.514 1.00 96.88 99 GLY A CA 1
ATOM 780 C C . GLY A 1 99 ? 7.487 3.354 -18.217 1.00 96.88 99 GLY A C 1
ATOM 781 O O . GLY A 1 99 ? 8.000 3.082 -19.304 1.00 96.88 99 GLY A O 1
ATOM 782 N N . PHE A 1 100 ? 7.675 4.524 -17.601 1.00 97.25 100 PHE A N 1
ATOM 783 C CA . PHE A 1 100 ? 8.409 5.661 -18.174 1.00 97.25 100 PHE A CA 1
ATOM 784 C C . PHE A 1 100 ? 9.658 6.057 -17.374 1.00 97.25 100 PHE A C 1
ATOM 786 O O . PHE A 1 100 ? 10.166 7.169 -17.532 1.00 97.25 100 PHE A O 1
ATOM 793 N N . LEU A 1 101 ? 10.193 5.164 -16.533 1.00 95.38 101 LEU A N 1
ATOM 794 C CA . LEU A 1 101 ? 11.353 5.476 -15.687 1.00 95.38 101 LEU A CA 1
ATOM 795 C C . LEU A 1 101 ? 12.577 5.913 -16.513 1.00 95.38 101 LEU A C 1
ATOM 797 O O . LEU A 1 101 ? 13.315 6.808 -16.099 1.00 95.38 101 LEU A O 1
ATOM 801 N N . TYR A 1 102 ? 12.761 5.319 -17.700 1.00 93.94 102 TYR A N 1
ATOM 802 C CA . TYR A 1 102 ? 13.821 5.690 -18.640 1.00 93.94 102 TYR A CA 1
ATOM 803 C C . TYR A 1 102 ? 13.748 7.183 -19.016 1.00 93.94 102 TYR A C 1
ATOM 805 O O . TYR A 1 102 ? 14.749 7.888 -18.912 1.00 93.94 102 TYR A O 1
ATOM 813 N N . PHE A 1 103 ? 12.552 7.681 -19.351 1.00 94.81 103 PHE A N 1
ATOM 814 C CA . PHE A 1 103 ? 12.316 9.060 -19.782 1.00 94.81 103 PHE A CA 1
ATOM 815 C C . PHE A 1 103 ? 12.605 10.055 -18.654 1.00 94.81 103 PHE A C 1
ATOM 817 O O . PHE A 1 103 ? 13.303 11.044 -18.862 1.00 94.81 103 PHE A O 1
ATOM 824 N N . PHE A 1 104 ? 12.133 9.769 -17.437 1.00 94.31 104 PHE A N 1
ATOM 825 C CA . PHE A 1 104 ? 12.390 10.626 -16.277 1.00 94.31 104 PHE A CA 1
ATOM 826 C C . PHE A 1 104 ? 13.878 10.675 -15.891 1.00 94.31 104 PHE A C 1
ATOM 828 O O . PHE A 1 104 ? 14.380 11.743 -15.529 1.00 94.31 104 PHE A O 1
ATOM 835 N N . ASN A 1 105 ? 14.605 9.559 -16.017 1.00 93.81 105 ASN A N 1
ATOM 836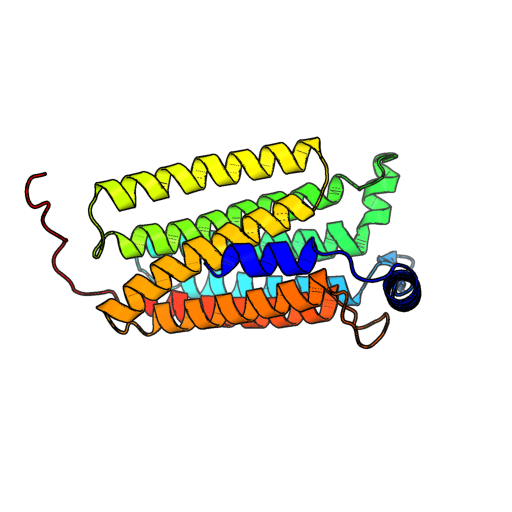 C CA . ASN A 1 105 ? 16.057 9.536 -15.822 1.00 93.81 105 ASN A CA 1
ATOM 837 C C . ASN A 1 105 ? 16.792 10.368 -16.882 1.00 93.81 105 ASN A C 1
ATOM 839 O O . ASN A 1 105 ? 17.685 11.137 -16.529 1.00 93.81 105 ASN A O 1
ATOM 843 N N . GLU A 1 106 ? 16.399 10.235 -18.151 1.00 93.38 106 GLU A N 1
ATOM 844 C CA . GLU A 1 106 ? 16.998 10.925 -19.298 1.00 93.38 106 GLU A CA 1
ATOM 845 C C . GLU A 1 106 ? 16.835 12.448 -19.193 1.00 93.38 106 GLU A C 1
ATOM 847 O O . GLU A 1 106 ? 17.835 13.165 -19.138 1.00 93.38 106 GLU A O 1
ATOM 852 N N . ILE A 1 107 ? 15.604 12.956 -19.032 1.00 94.00 107 ILE A N 1
ATOM 853 C CA . ILE A 1 107 ? 15.342 14.410 -18.945 1.00 94.00 107 ILE A CA 1
ATOM 854 C C . ILE A 1 107 ? 16.003 15.087 -17.734 1.00 94.00 107 ILE A C 1
ATOM 856 O O . ILE A 1 107 ? 16.138 16.309 -17.712 1.00 94.00 107 ILE A O 1
ATOM 860 N N . THR A 1 108 ? 16.408 14.316 -16.719 1.00 91.81 108 THR A N 1
ATOM 861 C CA . THR A 1 108 ? 17.084 14.830 -15.516 1.00 91.81 108 THR A CA 1
ATOM 862 C C . THR A 1 108 ? 18.552 14.434 -15.401 1.00 91.81 108 THR A C 1
ATOM 864 O O . THR A 1 108 ? 19.179 14.762 -14.396 1.00 91.81 108 THR A O 1
ATOM 867 N N . ASN A 1 109 ? 19.124 13.783 -16.421 1.00 92.56 109 ASN A N 1
ATOM 868 C CA . ASN A 1 109 ? 20.513 13.305 -16.430 1.00 92.56 109 ASN A CA 1
ATOM 869 C C . ASN A 1 109 ? 20.865 12.482 -15.168 1.00 92.56 109 ASN A C 1
ATOM 871 O O . ASN A 1 109 ? 21.952 12.607 -14.600 1.00 92.56 109 ASN A O 1
ATOM 875 N N . THR A 1 110 ? 19.922 11.658 -14.696 1.00 90.06 110 THR A N 1
ATOM 876 C CA . THR A 1 110 ? 20.066 10.890 -13.451 1.00 90.06 110 THR A CA 1
ATOM 877 C C . THR A 1 110 ? 21.151 9.821 -13.596 1.00 90.06 110 THR A C 1
ATOM 879 O O . THR A 1 110 ? 20.967 8.829 -14.296 1.00 90.06 110 THR A O 1
ATOM 882 N N . SER A 1 111 ? 22.259 9.995 -12.872 1.00 86.62 111 SER A N 1
ATOM 883 C CA . SER A 1 111 ? 23.403 9.070 -12.810 1.00 86.62 111 SER A CA 1
ATOM 884 C C . SER A 1 111 ? 23.437 8.191 -11.547 1.00 86.62 111 SER A C 1
ATOM 886 O O . SER A 1 111 ? 24.401 7.461 -11.317 1.00 86.62 111 SER A O 1
ATOM 888 N N . LEU A 1 112 ? 22.399 8.263 -10.707 1.00 85.94 112 LEU A N 1
ATOM 889 C CA . LEU A 1 112 ? 22.293 7.494 -9.464 1.00 85.94 112 LEU A CA 1
ATOM 890 C C . LEU A 1 112 ? 21.983 6.008 -9.737 1.00 85.94 112 LEU A C 1
ATOM 892 O O . LEU A 1 112 ? 21.203 5.709 -10.642 1.00 85.94 112 LEU A O 1
ATOM 896 N N . PRO A 1 113 ? 22.515 5.065 -8.929 1.00 83.62 113 PRO A N 1
ATOM 897 C CA . PRO A 1 113 ? 22.313 3.624 -9.131 1.00 83.62 113 PRO A CA 1
ATOM 898 C C . PRO A 1 113 ? 20.866 3.166 -8.891 1.00 83.62 113 PRO A C 1
ATOM 900 O O . PRO A 1 113 ? 20.474 2.092 -9.340 1.00 83.62 113 PRO A O 1
ATOM 903 N N . VAL A 1 114 ? 20.067 3.978 -8.193 1.00 86.38 114 VAL A N 1
ATOM 904 C CA . VAL A 1 114 ? 18.614 3.836 -8.084 1.00 86.38 114 VAL A CA 1
ATOM 905 C C . VAL A 1 114 ? 17.993 5.178 -8.446 1.00 86.38 114 VAL A C 1
ATOM 907 O O . VAL A 1 114 ? 18.423 6.220 -7.950 1.00 86.38 114 VAL A O 1
ATOM 910 N N . SER A 1 115 ? 16.981 5.159 -9.312 1.00 91.75 115 SER A N 1
ATOM 911 C CA . SER A 1 115 ? 16.307 6.382 -9.740 1.00 91.75 115 SER A CA 1
ATOM 912 C C . SER A 1 115 ? 15.492 7.009 -8.597 1.00 91.75 115 SER A C 1
ATOM 914 O O . SER A 1 115 ? 14.621 6.333 -8.035 1.00 91.75 115 SER A O 1
ATOM 916 N N . PRO A 1 116 ? 15.675 8.310 -8.293 1.00 94.44 116 PRO A N 1
ATOM 917 C CA . PRO A 1 116 ? 14.852 9.011 -7.312 1.00 94.44 116 PRO A CA 1
ATOM 918 C C . PRO A 1 116 ? 13.400 9.172 -7.789 1.00 94.44 116 PRO A C 1
ATOM 920 O O . PRO A 1 116 ? 12.520 9.437 -6.976 1.00 94.44 116 PRO A O 1
ATOM 923 N N . TRP A 1 117 ? 13.106 8.942 -9.075 1.00 95.62 117 TRP A N 1
ATOM 924 C CA . TRP A 1 117 ? 11.752 8.999 -9.632 1.00 95.62 117 TRP A CA 1
ATOM 925 C C . TRP A 1 117 ? 10.830 7.866 -9.160 1.00 95.62 117 TRP A C 1
ATOM 927 O O . TRP A 1 117 ? 9.621 7.949 -9.369 1.00 95.62 117 TRP A O 1
ATOM 937 N N . LYS A 1 118 ? 11.352 6.863 -8.434 1.00 95.31 118 LYS A N 1
ATOM 938 C CA . LYS A 1 118 ? 10.520 5.912 -7.674 1.00 95.31 118 LYS A CA 1
ATOM 939 C C . LYS A 1 118 ? 10.043 6.468 -6.313 1.00 95.31 118 LYS A C 1
ATOM 941 O O . LYS A 1 118 ? 8.997 6.035 -5.823 1.00 95.31 118 LYS A O 1
ATOM 946 N N . LEU A 1 119 ? 10.724 7.469 -5.729 1.00 96.75 119 LEU A N 1
ATOM 947 C CA . LEU A 1 119 ? 10.371 8.053 -4.418 1.00 96.75 119 LEU A CA 1
ATOM 948 C C . LEU A 1 119 ? 8.925 8.580 -4.314 1.00 96.75 119 LEU A C 1
ATOM 950 O O . LEU A 1 119 ? 8.318 8.351 -3.267 1.00 96.75 119 LEU A O 1
ATOM 954 N N . PRO A 1 120 ? 8.325 9.247 -5.326 1.00 97.81 120 PRO A N 1
ATOM 955 C CA . PRO A 1 120 ? 6.945 9.725 -5.229 1.00 97.81 120 PRO A CA 1
ATOM 956 C C . PRO A 1 120 ? 5.936 8.595 -4.993 1.00 97.81 120 PRO A C 1
ATOM 958 O O . PRO A 1 120 ? 5.033 8.747 -4.174 1.00 97.81 120 PRO A O 1
ATOM 961 N N . GLY A 1 121 ? 6.113 7.440 -5.645 1.00 98.00 121 GLY A N 1
ATOM 962 C CA . GLY A 1 121 ? 5.299 6.252 -5.377 1.00 98.00 121 GLY A CA 1
ATOM 963 C C . GLY A 1 121 ? 5.532 5.719 -3.961 1.00 98.00 121 GLY A C 1
ATOM 964 O O . GLY A 1 121 ? 4.580 5.516 -3.210 1.00 98.00 121 GLY A O 1
ATOM 965 N N . TRP A 1 122 ? 6.800 5.565 -3.566 1.00 98.50 122 TRP A N 1
ATOM 966 C CA . TRP A 1 122 ? 7.201 5.005 -2.268 1.00 98.50 122 TRP A CA 1
ATOM 967 C C . TRP A 1 122 ? 6.746 5.842 -1.063 1.00 98.50 122 TRP A C 1
ATOM 969 O O . TRP A 1 122 ? 6.224 5.306 -0.090 1.00 98.50 122 TRP A O 1
ATOM 979 N N . TYR A 1 123 ? 6.893 7.165 -1.113 1.00 98.62 123 TYR A N 1
ATOM 980 C CA . TYR A 1 123 ? 6.445 8.053 -0.035 1.00 98.62 123 TYR A CA 1
ATOM 981 C C . TYR A 1 123 ? 4.922 8.071 0.102 1.00 98.62 123 TYR A C 1
ATOM 983 O O . TYR A 1 123 ? 4.395 8.083 1.218 1.00 98.62 123 TYR A O 1
ATOM 991 N N . VAL A 1 124 ? 4.196 8.041 -1.019 1.00 98.81 124 VAL A N 1
ATOM 992 C CA . VAL A 1 124 ? 2.732 8.008 -0.984 1.00 98.81 124 VAL A CA 1
ATOM 993 C C . VAL A 1 124 ? 2.234 6.626 -0.529 1.00 98.81 124 VAL A C 1
ATOM 995 O O . VAL A 1 124 ? 1.258 6.571 0.223 1.00 98.81 124 VAL A O 1
ATOM 998 N N . SER A 1 125 ? 2.907 5.512 -0.857 1.00 98.62 125 SER A N 1
ATOM 999 C CA . SER A 1 125 ? 2.551 4.188 -0.313 1.00 98.62 125 SER A CA 1
ATOM 1000 C C . SER A 1 125 ? 2.836 4.086 1.190 1.00 98.62 125 SER A C 1
ATOM 1002 O O . SER A 1 125 ? 1.955 3.644 1.928 1.00 98.62 125 SER A O 1
ATOM 1004 N N . MET A 1 126 ? 3.975 4.594 1.676 1.00 98.81 126 MET A N 1
ATOM 1005 C CA . MET A 1 126 ? 4.276 4.697 3.114 1.00 98.81 126 MET A CA 1
ATOM 1006 C C . MET A 1 126 ? 3.188 5.464 3.876 1.00 98.81 126 MET A C 1
ATOM 1008 O O . MET A 1 126 ? 2.602 4.938 4.828 1.00 98.81 126 MET A O 1
ATOM 1012 N N . PHE A 1 127 ? 2.851 6.675 3.414 1.00 98.81 127 PHE A N 1
ATOM 1013 C CA . PHE A 1 127 ? 1.771 7.479 3.995 1.00 98.81 127 PHE A CA 1
ATOM 1014 C C . PHE A 1 127 ? 0.429 6.729 3.981 1.00 98.81 127 PHE A C 1
ATOM 1016 O O . PHE A 1 127 ? -0.337 6.797 4.942 1.00 98.81 127 PHE A O 1
ATOM 1023 N N . SER A 1 128 ? 0.157 5.960 2.923 1.00 98.81 128 SER A N 1
ATOM 1024 C CA . SER A 1 128 ? -1.054 5.139 2.816 1.00 98.81 128 SER A CA 1
ATOM 1025 C C . SER A 1 128 ? -1.119 4.064 3.899 1.00 98.81 128 SER A C 1
ATOM 1027 O O . SER A 1 128 ? -2.138 3.966 4.585 1.00 98.81 128 SER A O 1
ATOM 1029 N N . ILE A 1 129 ? -0.048 3.285 4.088 1.00 98.75 129 ILE A N 1
ATOM 1030 C CA . ILE A 1 129 ? 0.020 2.269 5.152 1.00 98.75 129 ILE A CA 1
ATOM 1031 C C . ILE A 1 129 ? -0.173 2.924 6.522 1.00 98.75 129 ILE A C 1
ATOM 1033 O O . ILE A 1 129 ? -1.010 2.462 7.299 1.00 98.75 129 ILE A O 1
ATOM 1037 N N . ALA A 1 130 ? 0.462 4.073 6.764 1.00 98.81 130 ALA A N 1
ATOM 1038 C CA . ALA A 1 130 ? 0.282 4.794 8.017 1.00 98.81 130 ALA A CA 1
ATOM 1039 C C . ALA A 1 130 ? -1.174 5.255 8.241 1.00 98.81 130 ALA A C 1
ATOM 1041 O O . ALA A 1 130 ? -1.657 5.239 9.372 1.00 98.81 130 ALA A O 1
ATOM 1042 N N . MET A 1 131 ? -1.928 5.597 7.189 1.00 98.81 131 MET A N 1
ATOM 1043 C CA . MET A 1 131 ? -3.369 5.875 7.301 1.00 98.81 131 MET A CA 1
ATOM 1044 C C . MET A 1 131 ? -4.214 4.615 7.572 1.00 98.81 131 MET A C 1
ATOM 1046 O O . MET A 1 131 ? -5.232 4.701 8.263 1.00 98.81 131 MET A O 1
ATOM 1050 N N . LEU A 1 132 ? -3.801 3.437 7.096 1.00 98.75 132 LEU A N 1
ATOM 1051 C CA . LEU A 1 132 ? -4.461 2.160 7.402 1.00 98.75 132 LEU A CA 1
ATOM 1052 C C . LEU A 1 132 ? -4.221 1.719 8.857 1.00 98.75 132 LEU A C 1
ATOM 1054 O O . LEU A 1 132 ? -5.157 1.302 9.544 1.00 98.75 132 LEU A O 1
ATOM 1058 N N . GLU A 1 133 ? -3.003 1.892 9.363 1.00 98.69 133 GLU A N 1
ATOM 1059 C CA . GLU A 1 133 ? -2.695 1.740 10.788 1.00 98.69 133 GLU A CA 1
ATOM 1060 C C . GLU A 1 133 ? -3.515 2.712 11.634 1.00 98.69 133 GLU A C 1
ATOM 1062 O O . GLU A 1 133 ? -4.181 2.316 12.593 1.00 98.69 133 GLU A O 1
ATOM 1067 N N . ARG A 1 134 ? -3.527 3.993 11.245 1.00 98.12 134 ARG A N 1
ATOM 1068 C CA . ARG A 1 134 ? -4.289 5.050 11.917 1.00 98.12 134 ARG A CA 1
ATOM 1069 C C . ARG A 1 134 ? -5.771 4.705 12.024 1.00 98.12 134 ARG A C 1
ATOM 1071 O O . ARG A 1 134 ? -6.377 4.938 13.070 1.00 98.12 134 ARG A O 1
ATOM 1078 N N . ALA A 1 135 ? -6.338 4.116 10.972 1.00 98.06 135 ALA A N 1
ATOM 1079 C CA . ALA A 1 135 ? -7.702 3.610 10.958 1.00 98.06 135 ALA A CA 1
ATOM 1080 C C . ALA A 1 135 ? -7.930 2.543 12.047 1.00 98.06 135 ALA A C 1
ATOM 1082 O O . ALA A 1 135 ? -8.839 2.702 12.868 1.00 98.06 135 ALA A O 1
ATOM 1083 N N . VAL A 1 136 ? -7.108 1.487 12.117 1.00 97.88 136 VAL A N 1
ATOM 1084 C CA . VAL A 1 136 ? -7.304 0.435 13.136 1.00 97.88 136 VAL A CA 1
ATOM 1085 C C . VAL A 1 136 ? -6.974 0.898 14.557 1.00 97.88 136 VAL A C 1
ATOM 1087 O O . VAL A 1 136 ? -7.669 0.489 15.485 1.00 97.88 136 VAL A O 1
ATOM 1090 N N . ILE A 1 137 ? -5.989 1.787 14.734 1.00 97.94 137 ILE A N 1
ATOM 1091 C CA . ILE A 1 137 ? -5.633 2.394 16.02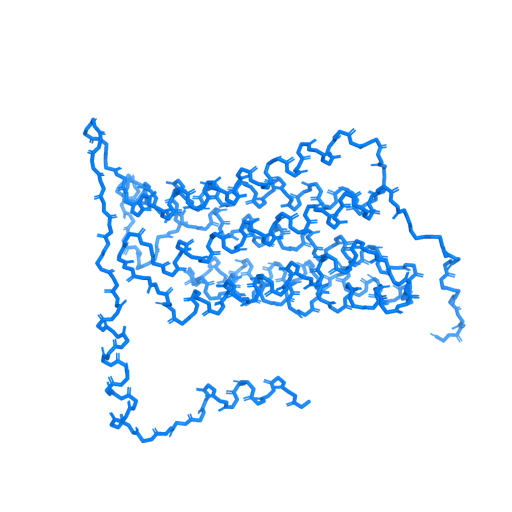8 1.00 97.94 137 ILE A CA 1
ATOM 1092 C C . ILE A 1 137 ? -6.779 3.275 16.541 1.00 97.94 137 ILE A C 1
ATOM 1094 O O . ILE A 1 137 ? -7.055 3.292 17.737 1.00 97.94 137 ILE A O 1
ATOM 1098 N N . GLU A 1 138 ? -7.480 4.008 15.670 1.00 96.00 138 GLU A N 1
ATOM 1099 C CA . GLU A 1 138 ? -8.656 4.779 16.090 1.00 96.00 138 GLU A CA 1
ATOM 1100 C C . GLU A 1 138 ? -9.838 3.857 16.432 1.00 96.00 138 GLU A C 1
ATOM 1102 O O . GLU A 1 138 ? -10.525 4.095 17.423 1.00 96.00 138 GLU A O 1
ATOM 1107 N N . ARG A 1 139 ? -10.056 2.768 15.675 1.00 94.31 139 ARG A N 1
ATOM 1108 C CA . ARG A 1 139 ? -11.127 1.790 15.962 1.00 94.31 139 ARG A CA 1
ATOM 1109 C C . ARG A 1 139 ? -10.852 0.930 17.199 1.00 94.31 139 ARG A C 1
ATOM 1111 O O . ARG A 1 139 ? -11.809 0.454 17.799 1.00 94.31 139 ARG A O 1
ATOM 1118 N N . SER A 1 140 ? -9.599 0.729 17.605 1.00 95.25 140 SER A N 1
ATOM 1119 C CA . SER A 1 140 ? -9.268 -0.047 18.807 1.00 95.25 140 SER A CA 1
ATOM 1120 C C . SER A 1 140 ? -9.424 0.736 20.115 1.00 95.25 140 SER A C 1
ATOM 1122 O O . SER A 1 140 ? -9.505 0.106 21.164 1.00 95.25 140 SER A O 1
ATOM 1124 N N . LYS A 1 141 ? -9.540 2.074 20.084 1.00 93.88 141 LYS A N 1
ATOM 1125 C CA . LYS A 1 141 ? -9.658 2.938 21.285 1.00 93.88 141 LYS A CA 1
ATOM 1126 C C . LYS A 1 141 ? -10.895 2.695 22.153 1.00 93.88 141 LYS A C 1
ATOM 1128 O O . LYS A 1 141 ? -10.882 3.070 23.315 1.00 93.88 141 LYS A O 1
ATOM 1133 N N . ILE A 1 142 ? -11.927 2.043 21.620 1.00 91.69 142 ILE A N 1
ATOM 1134 C CA . ILE A 1 142 ? -13.077 1.551 22.402 1.00 91.69 142 ILE A CA 1
ATOM 1135 C C . ILE A 1 142 ? -12.781 0.259 23.191 1.00 91.69 142 ILE A C 1
ATOM 1137 O O . ILE A 1 142 ? -13.583 -0.136 24.023 1.00 91.69 142 ILE A O 1
ATOM 1141 N N . LEU A 1 143 ? -11.647 -0.408 22.940 1.00 93.12 143 LEU A N 1
ATOM 1142 C CA . LEU A 1 143 ? -11.278 -1.713 23.512 1.00 93.12 143 LEU A CA 1
ATOM 1143 C C . LEU A 1 143 ? -9.898 -1.720 24.203 1.00 93.12 143 LEU A C 1
ATOM 1145 O O . LEU A 1 143 ? -9.455 -2.778 24.654 1.00 93.12 143 LEU A O 1
ATOM 1149 N N . VAL A 1 144 ? -9.190 -0.584 24.257 1.00 93.19 144 VAL A N 1
ATOM 1150 C CA . VAL A 1 144 ? -7.863 -0.455 24.890 1.00 93.19 144 VAL A CA 1
ATOM 1151 C C . VAL A 1 144 ? -7.783 0.818 25.744 1.00 93.19 144 VAL A C 1
ATOM 1153 O O . VAL A 1 144 ? -8.401 1.816 25.373 1.00 93.19 144 VAL A O 1
ATOM 1156 N N . PRO A 1 145 ? -6.993 0.840 26.839 1.00 93.88 145 PRO A N 1
ATOM 1157 C CA . PRO A 1 145 ? -6.843 2.027 27.681 1.00 93.88 145 PRO A CA 1
ATOM 1158 C C . PRO A 1 145 ? -6.369 3.255 26.899 1.00 93.88 145 PRO A C 1
ATOM 1160 O O . PRO A 1 145 ? -5.550 3.143 25.975 1.00 93.88 145 PRO A O 1
ATOM 1163 N N . LYS A 1 146 ? -6.805 4.453 27.313 1.00 93.00 146 LYS A N 1
ATOM 1164 C CA . LYS A 1 146 ? -6.529 5.709 26.588 1.00 93.00 146 LYS A CA 1
ATOM 1165 C C . LYS A 1 146 ? -5.030 5.932 26.363 1.00 93.00 146 LYS A C 1
ATOM 1167 O O . LYS A 1 146 ? -4.639 6.340 25.271 1.00 93.00 146 LYS A O 1
ATOM 1172 N N . ARG A 1 147 ? -4.183 5.573 27.341 1.00 94.75 147 ARG A N 1
ATOM 1173 C CA . ARG A 1 147 ? -2.708 5.625 27.244 1.00 94.75 147 ARG A CA 1
ATOM 1174 C C . ARG A 1 147 ? -2.154 4.797 26.071 1.00 94.75 147 ARG A C 1
ATOM 1176 O O . ARG A 1 147 ? -1.281 5.280 25.355 1.00 94.75 147 ARG A O 1
ATOM 1183 N N . VAL A 1 148 ? -2.691 3.599 25.817 1.00 94.75 148 VAL A N 1
ATOM 1184 C CA . VAL A 1 148 ? -2.266 2.717 24.707 1.00 94.75 148 VAL A CA 1
ATOM 1185 C C . VAL A 1 148 ? -2.662 3.325 23.361 1.00 94.75 148 VAL A C 1
ATOM 1187 O O . VAL A 1 148 ? -1.829 3.448 22.461 1.00 94.75 148 VAL A O 1
ATOM 1190 N N . GLY A 1 149 ? -3.910 3.787 23.238 1.00 93.69 149 GLY A N 1
ATOM 1191 C CA . GLY A 1 149 ? -4.383 4.476 22.035 1.00 93.69 149 GLY A CA 1
ATOM 1192 C C . GLY A 1 149 ? -3.610 5.770 21.739 1.00 93.69 149 GLY A C 1
ATOM 1193 O O . GLY A 1 149 ? -3.347 6.072 20.575 1.00 93.69 149 GLY A O 1
ATOM 1194 N N . TRP A 1 150 ? -3.221 6.515 22.780 1.00 95.44 150 TRP A N 1
ATOM 1195 C CA . TRP A 1 150 ? -2.392 7.732 22.731 1.00 95.44 150 TRP A CA 1
ATOM 1196 C C . TRP A 1 150 ? -0.953 7.416 22.290 1.00 95.44 150 TRP A C 1
ATOM 1198 O O . TRP A 1 150 ? -0.414 8.121 21.438 1.00 95.44 150 TRP A O 1
ATOM 1208 N N . PHE A 1 151 ? -0.362 6.324 22.791 1.00 97.88 151 PHE A N 1
ATOM 1209 C CA . PHE A 1 151 ? 0.983 5.858 22.434 1.00 97.88 151 PHE A CA 1
ATOM 1210 C C . PHE A 1 151 ? 1.094 5.418 20.969 1.00 97.88 151 PHE A C 1
ATOM 1212 O O . PHE A 1 151 ? 1.866 6.013 20.219 1.00 97.88 151 PHE A O 1
ATOM 1219 N N . PHE A 1 152 ? 0.285 4.453 20.514 1.00 97.88 152 PHE A N 1
ATOM 1220 C CA . PHE A 1 152 ? 0.362 3.975 19.124 1.00 97.88 152 PHE A CA 1
ATOM 1221 C C . PHE A 1 152 ? 0.004 5.072 18.105 1.00 97.88 152 PHE A C 1
ATOM 1223 O O . PHE A 1 152 ? 0.581 5.122 17.022 1.00 97.88 152 PHE A O 1
ATOM 1230 N N . SER A 1 153 ? -0.856 6.031 18.479 1.00 96.88 153 SER A N 1
ATOM 1231 C CA . SER A 1 153 ? -1.121 7.224 17.656 1.00 96.88 153 SER A CA 1
ATOM 1232 C C . SER A 1 153 ? 0.090 8.158 17.506 1.00 96.88 153 SER A C 1
ATOM 1234 O O . SER A 1 153 ? 0.138 8.922 16.542 1.00 96.88 153 SER A O 1
ATOM 1236 N N . ARG A 1 154 ? 1.054 8.149 18.435 1.00 97.88 154 ARG A N 1
ATOM 1237 C CA . ARG A 1 154 ? 2.320 8.896 18.302 1.00 97.88 154 ARG A CA 1
ATOM 1238 C C . ARG A 1 154 ? 3.349 8.076 17.540 1.00 97.88 154 ARG A C 1
ATOM 1240 O O . ARG A 1 154 ? 3.964 8.605 16.619 1.00 97.88 154 ARG A O 1
ATOM 1247 N N . LEU A 1 155 ? 3.468 6.792 17.881 1.00 97.94 155 LEU A N 1
ATOM 1248 C CA . LEU A 1 155 ? 4.427 5.870 17.279 1.00 97.94 155 LEU A CA 1
ATOM 1249 C C . LEU A 1 155 ? 4.307 5.858 15.751 1.00 97.94 155 LEU A C 1
ATOM 1251 O O . LEU A 1 155 ? 5.284 6.169 15.094 1.00 97.94 155 LEU A O 1
ATOM 1255 N N . ASN A 1 156 ? 3.102 5.676 15.204 1.00 98.44 156 ASN A N 1
ATOM 1256 C CA . ASN A 1 156 ? 2.833 5.690 13.757 1.00 98.44 156 ASN A CA 1
ATOM 1257 C C . ASN A 1 156 ? 3.077 7.056 13.047 1.00 98.44 156 ASN A C 1
ATOM 1259 O O . ASN A 1 156 ? 3.027 7.129 11.827 1.00 98.44 156 ASN A O 1
ATOM 1263 N N . ILE A 1 157 ? 3.323 8.164 13.767 1.00 98.25 157 ILE A N 1
ATOM 1264 C CA . ILE A 1 157 ? 3.838 9.403 13.132 1.00 98.25 157 ILE A CA 1
ATOM 1265 C C . ILE A 1 157 ? 5.366 9.372 13.095 1.00 98.25 157 ILE A C 1
ATOM 1267 O O . ILE A 1 157 ? 5.965 9.672 12.068 1.00 98.25 157 ILE A O 1
ATOM 1271 N N . VAL A 1 158 ? 5.991 9.018 14.221 1.00 98.44 158 VAL A N 1
ATOM 1272 C CA . VAL A 1 158 ? 7.453 8.936 14.346 1.00 98.44 158 VAL A CA 1
ATOM 1273 C C . VAL A 1 158 ? 8.012 7.892 13.381 1.00 98.44 158 VAL A C 1
ATOM 1275 O O . VAL A 1 158 ? 8.954 8.180 12.659 1.00 98.44 158 VAL A O 1
ATOM 1278 N N . GLU A 1 159 ? 7.392 6.719 13.332 1.00 98.31 159 GLU A N 1
ATOM 1279 C CA . GLU A 1 159 ? 7.777 5.571 12.515 1.00 98.31 159 GLU A CA 1
ATOM 1280 C C . GLU A 1 159 ? 7.677 5.874 11.008 1.00 98.31 159 GLU A C 1
ATOM 1282 O O . GLU A 1 159 ? 8.696 5.776 10.322 1.00 98.31 159 GLU A O 1
ATOM 1287 N N . LEU A 1 160 ? 6.541 6.399 10.526 1.00 98.44 160 LEU A N 1
ATOM 1288 C CA . LEU A 1 160 ? 6.403 6.935 9.165 1.00 98.44 160 LEU A CA 1
ATOM 1289 C C . LEU A 1 160 ? 7.511 7.944 8.818 1.00 98.44 160 LEU A C 1
ATOM 1291 O O . LEU A 1 160 ? 8.157 7.818 7.778 1.00 98.44 160 LEU A O 1
ATOM 1295 N N . LEU A 1 161 ? 7.744 8.949 9.671 1.00 98.56 161 LEU A N 1
ATOM 1296 C CA . LEU A 1 161 ? 8.766 9.970 9.414 1.00 98.56 161 LEU A CA 1
ATOM 1297 C C . LEU A 1 161 ? 10.177 9.366 9.391 1.00 98.56 161 LEU A C 1
ATOM 1299 O O . LEU A 1 161 ? 10.965 9.707 8.512 1.00 98.56 161 LEU A O 1
ATOM 1303 N N . THR A 1 162 ? 10.491 8.446 10.305 1.00 98.44 162 THR A N 1
ATOM 1304 C CA . THR A 1 162 ? 11.768 7.722 10.333 1.00 98.44 162 THR A CA 1
ATOM 1305 C C . THR A 1 162 ? 11.986 6.934 9.042 1.00 98.44 162 THR A C 1
ATOM 1307 O O . THR A 1 162 ? 13.033 7.095 8.414 1.00 98.44 162 THR A O 1
ATOM 1310 N N . PHE A 1 163 ? 11.012 6.136 8.596 1.00 98.19 163 PHE A N 1
ATOM 1311 C CA . PHE A 1 163 ? 11.163 5.346 7.374 1.00 98.19 163 PHE A CA 1
ATOM 1312 C C . PHE A 1 163 ? 11.207 6.209 6.108 1.00 98.19 163 PHE A C 1
ATOM 1314 O O . PHE A 1 163 ? 12.038 5.938 5.238 1.00 98.19 163 PHE A O 1
ATOM 1321 N N . MET A 1 164 ? 10.416 7.285 6.013 1.00 98.25 164 MET A N 1
ATOM 1322 C CA . MET A 1 164 ? 10.510 8.242 4.900 1.00 98.25 164 MET A CA 1
ATOM 1323 C C . MET A 1 164 ? 11.897 8.896 4.829 1.00 98.25 164 MET A C 1
ATOM 1325 O O . MET A 1 164 ? 12.508 8.907 3.762 1.00 98.25 164 MET A O 1
ATOM 1329 N N . ILE A 1 165 ? 12.431 9.381 5.957 1.00 98.38 165 ILE A N 1
ATOM 1330 C CA . ILE A 1 165 ? 13.763 10.008 6.027 1.00 98.38 165 ILE A CA 1
ATOM 1331 C C . ILE A 1 165 ? 14.861 9.019 5.610 1.00 98.38 165 ILE A C 1
ATOM 1333 O O . ILE A 1 165 ? 15.697 9.348 4.767 1.00 98.38 165 ILE A O 1
ATOM 1337 N N . ILE A 1 166 ? 14.848 7.796 6.149 1.00 97.62 166 ILE A N 1
ATOM 1338 C CA . ILE A 1 166 ? 15.847 6.769 5.810 1.00 97.62 166 ILE A CA 1
ATOM 1339 C C . ILE A 1 166 ? 15.747 6.376 4.327 1.00 97.62 166 ILE A C 1
ATOM 1341 O O . ILE A 1 166 ? 16.773 6.237 3.661 1.00 97.62 166 ILE A O 1
ATOM 1345 N N . THR A 1 167 ? 14.536 6.249 3.780 1.00 97.31 167 THR A N 1
ATOM 1346 C CA . THR A 1 167 ? 14.318 5.931 2.356 1.00 97.31 167 THR A CA 1
ATOM 1347 C C . THR A 1 167 ? 14.826 7.049 1.446 1.00 97.31 167 THR A C 1
ATOM 1349 O O . THR A 1 167 ? 15.474 6.763 0.444 1.00 97.31 167 THR A O 1
ATOM 1352 N N . GLY A 1 168 ? 14.612 8.315 1.814 1.00 96.56 168 GLY A N 1
ATOM 1353 C CA . GLY A 1 168 ? 15.109 9.468 1.060 1.00 96.56 168 GLY A CA 1
ATOM 1354 C C . GLY A 1 168 ? 16.631 9.546 0.979 1.00 96.56 168 GLY A C 1
ATOM 1355 O O . GLY A 1 168 ? 17.168 9.824 -0.089 1.00 96.56 168 GLY A O 1
ATOM 1356 N N . PHE A 1 169 ? 17.332 9.261 2.081 1.00 95.69 169 PHE A N 1
ATOM 1357 C CA . PHE A 1 169 ? 18.800 9.279 2.107 1.00 95.69 169 PHE A CA 1
ATOM 1358 C C . PHE A 1 169 ? 19.454 8.021 1.518 1.00 95.69 169 PHE A C 1
ATOM 1360 O O . PHE A 1 169 ? 20.573 8.104 1.019 1.00 95.69 169 PHE A O 1
ATOM 1367 N N . SER A 1 170 ? 18.794 6.860 1.581 1.00 93.88 170 SER A N 1
ATOM 1368 C CA . SER A 1 170 ? 19.358 5.586 1.100 1.00 93.88 170 SER A CA 1
ATOM 1369 C C . SER A 1 170 ? 18.933 5.191 -0.316 1.00 93.88 170 SER A C 1
ATOM 1371 O O . SER A 1 170 ? 19.578 4.331 -0.913 1.00 93.88 170 SER A O 1
ATOM 1373 N N . LEU A 1 171 ? 17.832 5.758 -0.826 1.00 94.31 171 LEU A N 1
ATOM 1374 C CA . LEU A 1 171 ? 17.135 5.342 -2.052 1.00 94.31 171 LEU A CA 1
ATOM 1375 C C . LEU A 1 171 ? 16.830 3.830 -2.117 1.00 94.31 171 LEU A C 1
ATOM 1377 O O . LEU A 1 171 ? 16.680 3.265 -3.198 1.00 94.31 171 LEU A O 1
ATOM 1381 N N . ASN A 1 172 ? 16.722 3.163 -0.963 1.00 92.38 172 ASN A N 1
ATOM 1382 C CA . ASN A 1 172 ? 16.580 1.713 -0.880 1.00 92.38 172 ASN A CA 1
ATOM 1383 C C . ASN A 1 172 ? 15.136 1.301 -0.544 1.00 92.38 172 ASN A C 1
ATOM 1385 O O . ASN A 1 172 ? 14.633 1.582 0.547 1.00 92.38 172 ASN A O 1
ATOM 1389 N N . PHE A 1 173 ? 14.495 0.578 -1.470 1.00 92.38 173 PHE A N 1
ATOM 1390 C CA . PHE A 1 173 ? 13.118 0.088 -1.340 1.00 92.38 173 PHE A CA 1
ATOM 1391 C C . PHE A 1 173 ? 12.897 -0.828 -0.125 1.00 92.38 173 PHE A C 1
ATOM 1393 O O . PHE A 1 173 ? 11.797 -0.847 0.424 1.00 92.38 173 PHE A O 1
ATOM 1400 N N . PHE A 1 174 ? 13.946 -1.485 0.384 1.00 94.38 174 PHE A N 1
ATOM 1401 C CA . PHE A 1 174 ? 13.890 -2.294 1.605 1.00 94.38 174 PHE A CA 1
ATOM 1402 C C . PHE A 1 174 ? 13.258 -1.551 2.798 1.00 94.38 174 PHE A C 1
ATOM 1404 O O . PHE A 1 174 ? 12.536 -2.145 3.593 1.00 94.38 174 PHE A O 1
ATOM 1411 N N . PHE A 1 175 ? 13.463 -0.237 2.925 1.00 96.94 175 PHE A N 1
ATOM 1412 C CA . PHE A 1 175 ? 12.849 0.541 4.008 1.00 96.94 175 PHE A CA 1
ATOM 1413 C C . PHE A 1 175 ? 11.348 0.804 3.791 1.00 96.94 175 PHE A C 1
ATOM 1415 O O . PHE A 1 175 ? 10.608 0.940 4.764 1.00 96.94 175 PHE A O 1
ATOM 1422 N N . VAL A 1 176 ? 10.875 0.784 2.540 1.00 97.44 176 VAL A N 1
ATOM 1423 C CA . VAL A 1 176 ? 9.447 0.781 2.172 1.00 97.44 176 VAL A CA 1
ATOM 1424 C C . VAL A 1 176 ? 8.816 -0.574 2.494 1.00 97.44 176 VAL A C 1
ATOM 1426 O O . VAL A 1 176 ? 7.706 -0.623 3.029 1.00 97.44 176 VAL A O 1
ATOM 1429 N N . GLU A 1 177 ? 9.532 -1.671 2.232 1.00 95.88 177 GLU A N 1
ATOM 1430 C CA . GLU A 1 177 ? 9.117 -3.029 2.603 1.00 95.88 177 GLU A CA 1
ATOM 1431 C C . GLU A 1 177 ? 9.015 -3.192 4.123 1.00 95.88 177 GLU A C 1
ATOM 1433 O O . GLU A 1 177 ? 7.987 -3.654 4.612 1.00 95.88 177 GLU A O 1
ATOM 1438 N N . VAL A 1 178 ? 10.030 -2.769 4.887 1.00 96.94 178 VAL A N 1
ATOM 1439 C CA . VAL A 1 178 ? 10.041 -2.879 6.359 1.00 96.94 178 VAL A CA 1
ATOM 1440 C C . VAL A 1 178 ? 8.948 -2.018 6.999 1.00 96.94 178 VAL A C 1
ATOM 1442 O O . VAL A 1 178 ? 8.239 -2.522 7.872 1.00 96.94 178 VAL A O 1
ATOM 1445 N N . HIS A 1 179 ? 8.747 -0.778 6.533 1.00 98.38 179 HIS A N 1
ATOM 1446 C CA . HIS A 1 179 ? 7.604 0.070 6.917 1.00 98.38 179 HIS A CA 1
ATOM 1447 C C . HIS A 1 179 ? 6.272 -0.650 6.666 1.00 98.38 179 HIS A C 1
ATOM 1449 O O . HIS A 1 179 ? 5.447 -0.822 7.563 1.00 98.38 179 HIS A O 1
ATOM 1455 N N . SER 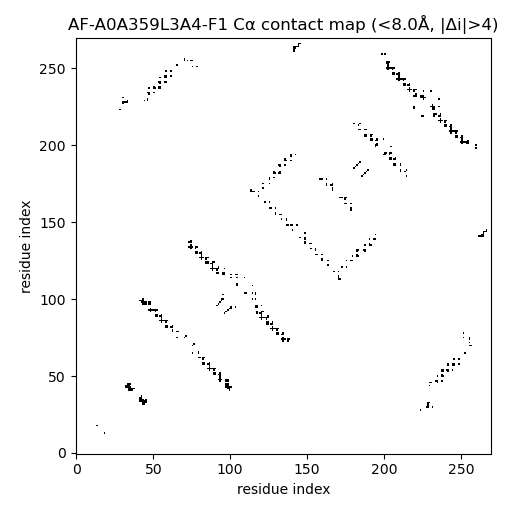A 1 180 ? 6.084 -1.166 5.449 1.00 97.44 180 SER A N 1
ATOM 1456 C CA . SER A 1 180 ? 4.852 -1.857 5.053 1.00 97.44 180 SER A CA 1
ATOM 1457 C C . SER A 1 180 ? 4.621 -3.144 5.851 1.00 97.44 180 SER A C 1
ATOM 1459 O O . SER A 1 180 ? 3.495 -3.429 6.259 1.00 97.44 180 SER A O 1
ATOM 1461 N N . ALA A 1 181 ? 5.678 -3.908 6.130 1.00 97.12 181 ALA A N 1
ATOM 1462 C CA . ALA A 1 181 ? 5.631 -5.118 6.940 1.00 97.12 181 ALA A CA 1
ATOM 1463 C C . ALA A 1 181 ? 5.316 -4.808 8.411 1.00 97.12 181 ALA A C 1
ATOM 1465 O O . ALA A 1 181 ? 4.507 -5.512 9.014 1.00 97.12 181 ALA A O 1
ATOM 1466 N N . TYR A 1 182 ? 5.880 -3.744 8.987 1.00 98.06 182 TYR A N 1
ATOM 1467 C CA . TYR A 1 182 ? 5.527 -3.287 10.331 1.00 98.06 182 TYR A CA 1
ATOM 1468 C C . TYR A 1 182 ? 4.057 -2.845 10.397 1.00 98.06 182 TYR A C 1
ATOM 1470 O O . TYR A 1 182 ? 3.267 -3.411 11.165 1.00 98.06 182 TYR A O 1
ATOM 1478 N N . GLY A 1 183 ? 3.660 -1.904 9.539 1.00 98.25 183 GLY A N 1
ATOM 1479 C CA . GLY A 1 183 ? 2.312 -1.345 9.533 1.00 98.25 183 GLY A CA 1
ATOM 1480 C C . GLY A 1 183 ? 1.227 -2.386 9.249 1.00 98.25 183 GLY A C 1
ATOM 1481 O O . GLY A 1 183 ? 0.168 -2.361 9.881 1.00 98.25 183 GLY A O 1
ATOM 1482 N N . LEU A 1 184 ? 1.480 -3.368 8.374 1.00 98.25 184 LEU A N 1
ATOM 1483 C CA . LEU A 1 184 ? 0.529 -4.445 8.069 1.00 98.25 184 LEU A CA 1
ATOM 1484 C C . LEU A 1 184 ? 0.612 -5.625 9.050 1.00 98.25 184 LEU A C 1
ATOM 1486 O O . LEU A 1 184 ? -0.393 -5.972 9.679 1.00 98.25 184 LEU A O 1
ATOM 1490 N N . LEU A 1 185 ? 1.781 -6.259 9.180 1.00 97.69 185 LEU A N 1
ATOM 1491 C CA . LEU A 1 185 ? 1.937 -7.529 9.903 1.00 97.69 185 LEU A CA 1
ATOM 1492 C C . LEU A 1 185 ? 1.991 -7.348 11.420 1.00 97.69 185 LEU A C 1
ATOM 1494 O O . LEU A 1 185 ? 1.596 -8.269 12.134 1.00 97.69 185 LEU A O 1
ATOM 1498 N N . ILE A 1 186 ? 2.436 -6.192 11.924 1.00 97.62 186 ILE A N 1
ATOM 1499 C CA . ILE A 1 186 ? 2.482 -5.905 13.364 1.00 97.62 186 ILE A CA 1
ATOM 1500 C C . ILE A 1 186 ? 1.262 -5.082 13.776 1.00 97.62 186 ILE A C 1
ATOM 1502 O O . ILE A 1 186 ? 0.422 -5.576 14.530 1.00 97.62 186 ILE A O 1
ATOM 1506 N N . VAL A 1 187 ? 1.120 -3.853 13.275 1.00 98.25 187 VAL A N 1
ATOM 1507 C CA . VAL A 1 187 ? 0.105 -2.903 13.769 1.00 98.25 187 VAL A CA 1
ATOM 1508 C C . VAL A 1 187 ? -1.299 -3.250 13.265 1.00 98.25 187 VAL A C 1
ATOM 1510 O O . VAL A 1 187 ? -2.208 -3.471 14.074 1.00 98.25 187 VAL A O 1
ATOM 1513 N N . THR A 1 188 ? -1.489 -3.355 11.945 1.00 98.50 188 THR A N 1
ATOM 1514 C CA . THR A 1 188 ? -2.806 -3.644 11.349 1.00 98.50 188 THR A CA 1
ATOM 1515 C C . THR A 1 188 ? -3.322 -5.015 11.771 1.00 98.50 188 THR A C 1
ATOM 1517 O O . THR A 1 188 ? -4.502 -5.136 12.119 1.00 98.50 188 THR A O 1
ATOM 1520 N N . SER A 1 189 ? -2.455 -6.033 11.817 1.00 98.38 189 SER A N 1
ATOM 1521 C CA . SER A 1 189 ? -2.825 -7.371 12.285 1.00 98.38 189 SER A CA 1
ATOM 1522 C C . SER A 1 189 ? -3.223 -7.372 13.768 1.00 98.38 189 SER A C 1
ATOM 1524 O O . SER A 1 189 ? -4.326 -7.817 14.087 1.00 98.38 189 SER A O 1
ATOM 1526 N N . SER A 1 190 ? -2.406 -6.805 14.668 1.00 98.25 190 SER A N 1
ATOM 1527 C CA . SER A 1 190 ? -2.623 -6.905 16.119 1.00 98.25 190 SER A CA 1
ATOM 1528 C C . SER A 1 190 ? -3.900 -6.199 16.560 1.00 98.25 190 SER A C 1
ATOM 1530 O O . SER A 1 190 ? -4.701 -6.775 17.299 1.00 98.25 190 SER A O 1
ATOM 1532 N N . PHE A 1 191 ? -4.154 -4.983 16.064 1.00 98.25 191 PHE A N 1
ATOM 1533 C CA . PHE A 1 191 ? -5.394 -4.276 16.390 1.00 98.25 191 PHE A CA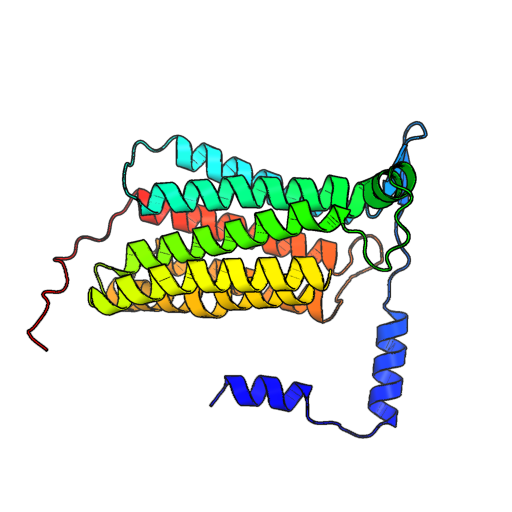 1
ATOM 1534 C C . PHE A 1 191 ? -6.618 -4.926 15.737 1.00 98.25 191 PHE A C 1
ATOM 1536 O O . PHE A 1 191 ? -7.648 -5.066 16.398 1.00 98.25 191 PHE A O 1
ATOM 1543 N N . SER A 1 192 ? -6.518 -5.414 14.495 1.00 98.19 192 SER A N 1
ATOM 1544 C CA . SER A 1 192 ? -7.621 -6.158 13.865 1.00 98.19 192 SER A CA 1
ATOM 1545 C C . SER A 1 192 ? -7.926 -7.468 14.599 1.00 98.19 192 SER A C 1
ATOM 1547 O O . SER A 1 192 ? -9.096 -7.833 14.733 1.00 98.19 192 SER A O 1
ATOM 1549 N N . PHE A 1 193 ? -6.906 -8.152 15.122 1.00 98.38 193 PHE A N 1
ATOM 1550 C CA . PHE A 1 193 ? -7.035 -9.376 15.913 1.00 98.38 193 PHE A CA 1
ATOM 1551 C C . PHE A 1 193 ? -7.641 -9.107 17.292 1.00 98.38 193 PHE A C 1
ATOM 1553 O O . PHE A 1 193 ? -8.568 -9.813 17.690 1.00 98.38 193 PHE A O 1
ATOM 1560 N N . LEU A 1 194 ? -7.208 -8.053 17.989 1.00 97.69 194 LEU A N 1
ATOM 1561 C CA . LEU A 1 194 ? -7.808 -7.612 19.253 1.00 97.69 194 LEU A CA 1
ATOM 1562 C C . LEU A 1 194 ? -9.292 -7.260 19.074 1.00 97.69 194 LEU A C 1
ATOM 1564 O O . LEU A 1 194 ? -10.137 -7.746 19.824 1.00 97.69 194 LEU A O 1
ATOM 1568 N N . ILE A 1 195 ? -9.634 -6.490 18.035 1.00 96.50 195 ILE A N 1
ATOM 1569 C CA . ILE A 1 195 ? -11.032 -6.156 17.736 1.00 96.50 195 ILE A CA 1
ATOM 1570 C C . ILE A 1 195 ? -11.821 -7.434 17.405 1.00 96.50 195 ILE A C 1
ATOM 1572 O O . ILE A 1 195 ? -12.891 -7.658 17.972 1.00 96.50 195 ILE A O 1
ATOM 1576 N N . TYR A 1 196 ? -11.311 -8.301 16.523 1.00 97.00 196 TYR A N 1
ATOM 1577 C CA . TYR A 1 196 ? -12.014 -9.521 16.114 1.00 97.00 196 TYR A CA 1
ATOM 1578 C C . TYR A 1 196 ? -12.195 -10.527 17.261 1.00 97.00 196 TYR A C 1
ATOM 1580 O O . TYR A 1 196 ? -13.265 -11.115 17.379 1.00 97.00 196 TYR A O 1
ATOM 1588 N N . THR A 1 197 ? -11.204 -10.717 18.132 1.00 96.69 197 THR A N 1
ATOM 1589 C CA . THR A 1 197 ? -11.325 -11.637 19.277 1.00 96.69 197 THR A CA 1
ATOM 1590 C C . THR A 1 197 ? -12.339 -11.142 20.305 1.00 96.69 197 THR A C 1
ATOM 1592 O O . THR A 1 197 ? -13.150 -11.944 20.767 1.00 96.69 197 THR A O 1
ATOM 1595 N N . LYS A 1 198 ? -12.355 -9.835 20.605 1.00 94.94 198 LYS A N 1
ATOM 1596 C CA . LYS A 1 198 ? -13.284 -9.221 21.570 1.00 94.94 198 LYS A CA 1
ATOM 1597 C C . LYS A 1 198 ? -14.720 -9.068 21.059 1.00 94.94 198 LYS A C 1
ATOM 1599 O O . LYS A 1 198 ? -15.641 -9.176 21.855 1.00 94.94 198 LYS A O 1
ATOM 1604 N N . THR A 1 199 ? -14.922 -8.819 19.762 1.00 94.62 199 THR A N 1
ATOM 1605 C CA . THR A 1 199 ? -16.240 -8.400 19.217 1.00 94.62 199 THR A CA 1
ATOM 1606 C C . THR A 1 199 ? -16.749 -9.246 18.046 1.00 94.62 199 THR A C 1
ATOM 1608 O O . THR A 1 199 ? -17.825 -8.988 17.516 1.00 94.62 199 THR A O 1
ATOM 1611 N N . ARG A 1 200 ? -15.958 -10.221 17.568 1.00 94.56 200 ARG A N 1
ATOM 1612 C CA . ARG A 1 200 ? -16.214 -11.036 16.356 1.00 94.56 200 ARG A CA 1
ATOM 1613 C C . ARG A 1 200 ? -16.514 -10.224 15.087 1.00 94.56 200 ARG A C 1
ATOM 1615 O O . ARG A 1 200 ? -16.992 -10.765 14.090 1.00 94.56 200 ARG A O 1
ATOM 1622 N N . HIS A 1 201 ? -16.157 -8.939 15.081 1.00 94.44 201 HIS A N 1
ATOM 1623 C CA . HIS A 1 201 ? -16.546 -7.993 14.047 1.00 94.44 201 HIS A CA 1
ATOM 1624 C C . HIS A 1 201 ? -16.024 -8.383 12.650 1.00 94.44 201 HIS A C 1
ATOM 1626 O O . HIS A 1 201 ? -14.816 -8.420 12.385 1.00 94.44 201 HIS A O 1
ATOM 1632 N N . SER A 1 202 ? -16.950 -8.629 11.717 1.00 95.81 202 SER A N 1
ATOM 1633 C CA . SER A 1 202 ? -16.641 -9.136 10.368 1.00 95.81 202 SER A CA 1
ATOM 1634 C C . SER A 1 202 ? -15.853 -8.160 9.485 1.00 95.81 202 SER A C 1
ATOM 1636 O O . SER A 1 202 ? -15.257 -8.581 8.494 1.00 95.81 202 SER A O 1
ATOM 1638 N N . GLY A 1 203 ? -15.794 -6.871 9.834 1.00 96.62 203 GLY A N 1
ATOM 1639 C CA . GLY A 1 203 ? -14.855 -5.932 9.211 1.00 96.62 203 GLY A CA 1
ATOM 1640 C C . GLY A 1 203 ? -13.397 -6.291 9.522 1.00 96.62 203 GLY A C 1
ATOM 1641 O O . GLY A 1 203 ? -12.580 -6.404 8.612 1.00 96.62 203 GLY A O 1
ATOM 1642 N N . SER A 1 204 ? -13.093 -6.573 10.791 1.00 97.25 204 SER A N 1
ATOM 1643 C CA . SER A 1 204 ? -11.734 -6.873 11.263 1.00 97.25 204 SER A CA 1
ATOM 1644 C C . SER A 1 204 ? -11.259 -8.250 10.796 1.00 97.25 204 SER A C 1
ATOM 1646 O O . SER A 1 204 ? -10.100 -8.402 10.422 1.00 97.25 204 SER A O 1
ATOM 1648 N N . LYS A 1 205 ? -12.169 -9.231 10.678 1.00 98.00 205 LYS A N 1
ATOM 1649 C CA . LYS A 1 205 ? -11.869 -10.522 10.027 1.00 98.00 205 LYS A CA 1
ATOM 1650 C C . LYS A 1 205 ? -11.381 -10.348 8.581 1.00 98.00 205 LYS A C 1
ATOM 1652 O O . LYS A 1 205 ? -10.480 -11.059 8.148 1.00 98.00 205 LYS A O 1
ATOM 1657 N N . ARG A 1 206 ? -11.960 -9.399 7.832 1.00 98.56 206 ARG A N 1
ATOM 1658 C CA . ARG A 1 206 ? -11.557 -9.106 6.444 1.00 98.56 206 ARG A CA 1
ATOM 1659 C C . ARG A 1 206 ? -10.229 -8.353 6.370 1.00 98.56 206 ARG A C 1
ATOM 1661 O O . ARG A 1 206 ? -9.481 -8.598 5.436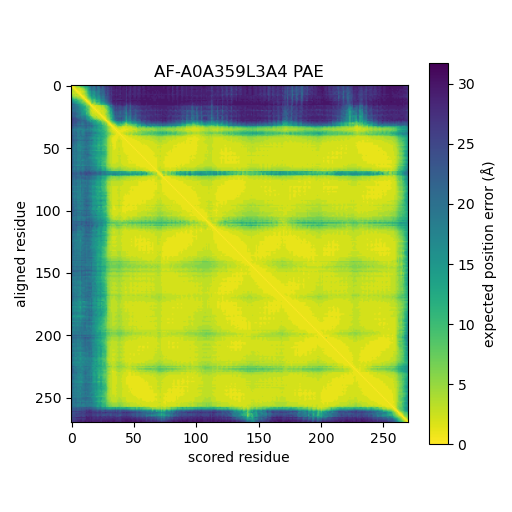 1.00 98.56 206 ARG A O 1
ATOM 1668 N N . PHE A 1 207 ? -9.906 -7.525 7.366 1.00 98.56 207 PHE A N 1
ATOM 1669 C CA . PHE A 1 207 ? -8.579 -6.908 7.491 1.00 98.56 207 PHE A CA 1
ATOM 1670 C C . PHE A 1 207 ? -7.495 -7.955 7.754 1.00 98.56 207 PHE A C 1
ATOM 1672 O O . PHE A 1 207 ? -6.475 -7.936 7.081 1.00 98.56 207 PHE A O 1
ATOM 1679 N N . LEU A 1 208 ? -7.732 -8.916 8.653 1.00 98.69 208 LEU A N 1
ATOM 1680 C CA . LEU A 1 208 ? -6.791 -10.020 8.893 1.00 98.69 208 LEU A CA 1
ATOM 1681 C C . LEU A 1 208 ? -6.546 -10.861 7.629 1.00 98.69 208 LEU A C 1
ATOM 1683 O O . LEU A 1 208 ? -5.406 -11.200 7.331 1.00 98.69 208 LEU A O 1
ATOM 1687 N N . LEU A 1 209 ? -7.600 -11.150 6.858 1.00 98.56 209 LEU A N 1
ATOM 1688 C CA . LEU A 1 209 ? -7.474 -11.843 5.571 1.00 98.56 209 LEU A CA 1
ATOM 1689 C C . LEU A 1 209 ? -6.710 -11.006 4.531 1.00 98.56 209 LEU A C 1
ATOM 1691 O O . LEU A 1 209 ? -5.877 -11.547 3.812 1.00 98.56 209 LEU A O 1
ATOM 1695 N N . ALA A 1 210 ? -6.954 -9.695 4.472 1.00 98.69 210 ALA A N 1
ATOM 1696 C CA . ALA A 1 210 ? -6.241 -8.791 3.576 1.00 98.69 210 ALA A CA 1
ATOM 1697 C C . ALA A 1 210 ? -4.747 -8.673 3.929 1.00 98.69 210 ALA A C 1
ATOM 1699 O O . ALA A 1 210 ? -3.912 -8.795 3.041 1.00 98.69 210 ALA A O 1
ATOM 1700 N N . VAL A 1 211 ? -4.403 -8.551 5.219 1.00 98.75 211 VAL A N 1
ATOM 1701 C CA . VAL A 1 211 ? -3.013 -8.617 5.710 1.00 98.75 211 VAL A CA 1
ATOM 1702 C C . VAL A 1 211 ? -2.366 -9.959 5.350 1.00 98.75 211 VAL A C 1
ATOM 1704 O O . VAL A 1 211 ? -1.215 -9.979 4.928 1.00 98.75 211 VAL A O 1
ATOM 1707 N N . GLY A 1 212 ? -3.098 -11.075 5.451 1.00 98.50 212 GLY A N 1
ATOM 1708 C CA . GLY A 1 212 ? -2.616 -12.391 5.016 1.00 98.50 212 GLY A CA 1
ATOM 1709 C C . GLY A 1 212 ? -2.304 -12.460 3.516 1.00 98.50 212 GLY A C 1
ATOM 1710 O O . GLY A 1 212 ? -1.272 -13.001 3.131 1.00 98.50 212 GLY A O 1
ATOM 1711 N N . LEU A 1 213 ? -3.143 -11.857 2.668 1.00 98.62 213 LEU A N 1
ATOM 1712 C CA . LEU A 1 213 ? -2.878 -11.735 1.229 1.00 98.62 213 LEU A CA 1
ATOM 1713 C C . LEU A 1 213 ? -1.670 -10.829 0.949 1.00 98.62 213 LEU A C 1
ATOM 1715 O O . LEU A 1 213 ? -0.804 -11.207 0.165 1.00 98.62 213 LEU A O 1
ATOM 1719 N N . SER A 1 214 ? -1.547 -9.690 1.635 1.00 97.94 214 SER A N 1
ATOM 1720 C CA . SER A 1 214 ? -0.361 -8.827 1.548 1.00 97.94 214 SER A CA 1
ATOM 1721 C C . SER A 1 214 ? 0.921 -9.532 2.011 1.00 97.94 214 SER A C 1
ATOM 1723 O O . SER A 1 214 ? 1.974 -9.308 1.424 1.00 97.94 214 SER A O 1
ATOM 1725 N N . ALA A 1 215 ? 0.851 -10.427 3.002 1.00 98.00 215 ALA A N 1
ATOM 1726 C CA . ALA A 1 215 ? 1.991 -11.246 3.416 1.00 98.00 215 ALA A CA 1
ATOM 1727 C C . ALA A 1 215 ? 2.416 -12.240 2.321 1.00 98.00 215 ALA A C 1
ATOM 1729 O O . ALA A 1 215 ? 3.605 -12.381 2.050 1.00 98.00 215 ALA A O 1
ATOM 1730 N N . ILE A 1 216 ? 1.457 -12.891 1.650 1.00 98.06 216 ILE A N 1
ATOM 1731 C CA . ILE A 1 216 ? 1.734 -13.785 0.512 1.00 98.06 216 ILE A CA 1
ATOM 1732 C C . ILE A 1 216 ? 2.329 -12.990 -0.661 1.00 98.06 216 ILE A C 1
ATOM 1734 O O . ILE A 1 216 ? 3.320 -13.422 -1.242 1.00 98.06 216 ILE A O 1
ATOM 1738 N N . SER A 1 217 ? 1.789 -11.803 -0.958 1.00 97.50 217 SER A N 1
ATOM 1739 C CA . SER A 1 217 ? 2.354 -10.874 -1.947 1.00 97.50 217 SER A CA 1
ATOM 1740 C C . SER A 1 217 ? 3.804 -10.502 -1.624 1.00 97.50 217 SER A C 1
ATOM 1742 O O . SER A 1 217 ? 4.654 -10.564 -2.503 1.00 97.50 217 SER A O 1
ATOM 1744 N N . ALA A 1 218 ? 4.112 -10.144 -0.375 1.00 94.69 218 ALA A N 1
ATOM 1745 C CA . ALA A 1 218 ? 5.478 -9.805 0.022 1.00 94.69 218 ALA A CA 1
ATOM 1746 C C . ALA A 1 218 ? 6.429 -11.012 -0.092 1.00 94.69 218 ALA A C 1
ATOM 1748 O O . ALA A 1 218 ? 7.579 -10.855 -0.490 1.00 94.69 218 ALA A O 1
ATOM 1749 N N . LEU A 1 219 ? 5.958 -12.229 0.206 1.00 95.12 219 LEU A N 1
ATOM 1750 C CA . LEU A 1 219 ? 6.752 -13.450 0.034 1.00 95.12 219 LEU A CA 1
ATOM 1751 C C . LEU A 1 219 ? 7.057 -13.747 -1.442 1.00 95.12 219 LEU A C 1
ATOM 1753 O O . LEU A 1 219 ? 8.199 -14.082 -1.746 1.00 95.12 219 LEU A O 1
ATOM 1757 N N . VAL A 1 220 ? 6.086 -13.583 -2.348 1.00 95.31 220 VAL A N 1
ATOM 1758 C CA . VAL A 1 220 ? 6.300 -13.704 -3.805 1.00 95.31 220 VAL A CA 1
ATOM 1759 C C . VAL A 1 2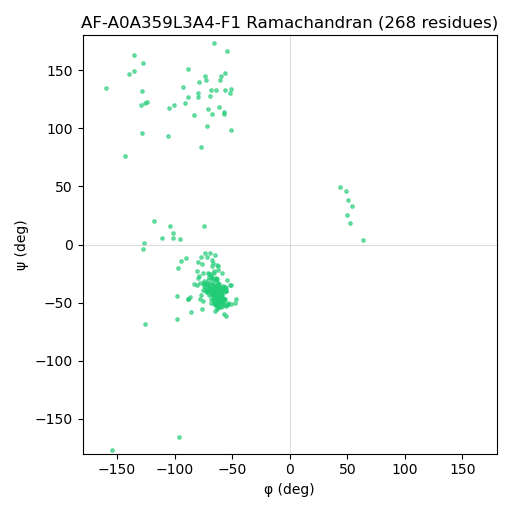20 ? 7.370 -12.716 -4.277 1.00 95.31 220 VAL A C 1
ATOM 1761 O O . VAL A 1 220 ? 8.328 -13.128 -4.930 1.00 95.31 220 VAL A O 1
ATOM 1764 N N . PHE A 1 221 ? 7.235 -11.444 -3.887 1.00 93.50 221 PHE A N 1
ATOM 1765 C CA . PHE A 1 221 ? 8.176 -10.370 -4.205 1.00 93.50 221 PHE A CA 1
ATOM 1766 C C . PHE A 1 221 ? 9.600 -10.688 -3.724 1.00 93.50 221 PHE A C 1
ATOM 1768 O O . PHE A 1 221 ? 10.517 -10.805 -4.534 1.00 93.50 221 PHE A O 1
ATOM 1775 N N . MET A 1 222 ? 9.779 -10.898 -2.413 1.00 89.50 222 MET A N 1
ATOM 1776 C CA . MET A 1 222 ? 11.098 -11.093 -1.790 1.00 89.50 222 MET A CA 1
ATOM 1777 C C . MET A 1 222 ? 11.821 -12.361 -2.270 1.00 89.50 222 MET A C 1
ATOM 1779 O O . MET A 1 222 ? 13.049 -12.398 -2.267 1.00 89.50 222 MET A O 1
ATOM 1783 N N . ASN A 1 223 ? 11.086 -13.404 -2.674 1.00 90.94 223 ASN A N 1
ATOM 1784 C CA . ASN A 1 223 ? 11.667 -14.648 -3.197 1.00 90.94 223 ASN A CA 1
ATOM 1785 C C . ASN A 1 223 ? 11.747 -14.681 -4.737 1.00 90.94 223 ASN A C 1
ATOM 1787 O O . ASN A 1 223 ? 12.138 -15.703 -5.302 1.00 90.94 223 ASN A O 1
ATOM 1791 N N . GLN A 1 224 ? 11.382 -13.583 -5.407 1.00 92.62 224 GLN A N 1
ATOM 1792 C CA . GLN A 1 224 ? 11.424 -13.404 -6.862 1.00 92.62 224 GLN A CA 1
ATOM 1793 C C . GLN A 1 224 ? 10.680 -14.490 -7.666 1.00 92.62 224 GLN A C 1
ATOM 1795 O O . GLN A 1 224 ? 11.055 -14.822 -8.791 1.00 92.62 224 GLN A O 1
ATOM 1800 N N . TRP A 1 225 ? 9.587 -15.030 -7.114 1.00 90.31 225 TRP A N 1
ATOM 1801 C CA . TRP A 1 225 ? 8.777 -16.056 -7.778 1.00 90.31 225 TRP A CA 1
ATOM 1802 C C . TRP A 1 225 ? 7.983 -15.471 -8.957 1.00 90.31 225 TRP A C 1
ATOM 1804 O O . TRP A 1 225 ? 7.103 -14.642 -8.755 1.00 90.31 225 TRP A O 1
ATOM 1814 N N . GLY A 1 226 ? 8.268 -15.939 -10.175 1.00 90.31 226 GLY A N 1
ATOM 1815 C CA . GLY A 1 226 ? 7.564 -15.596 -11.417 1.00 90.31 226 GLY A CA 1
ATOM 1816 C C . GLY A 1 226 ? 7.272 -16.837 -12.264 1.00 90.31 226 GLY A C 1
ATOM 1817 O O . GLY A 1 226 ? 7.888 -17.881 -12.045 1.00 90.31 226 GLY A O 1
ATOM 1818 N N . PHE A 1 227 ? 6.358 -16.734 -13.233 1.00 89.38 227 PHE A N 1
ATOM 1819 C CA . PHE A 1 227 ? 6.150 -17.795 -14.232 1.00 89.38 227 PHE A CA 1
ATOM 1820 C C . PHE A 1 227 ? 7.075 -17.609 -15.439 1.00 89.38 227 PHE A C 1
ATOM 1822 O O . PHE A 1 227 ? 7.747 -18.550 -15.857 1.00 89.38 227 PHE A O 1
ATOM 1829 N N . ASP A 1 228 ? 7.139 -16.386 -15.962 1.00 89.56 228 ASP A N 1
ATOM 1830 C CA . ASP A 1 228 ? 8.044 -15.969 -17.028 1.00 89.56 228 ASP A CA 1
ATOM 1831 C C . ASP A 1 228 ? 8.305 -14.450 -16.938 1.00 89.56 228 ASP A C 1
ATOM 1833 O O . ASP A 1 228 ? 7.817 -13.778 -16.028 1.00 89.56 228 ASP A O 1
ATOM 1837 N N . LYS A 1 229 ? 9.070 -13.886 -17.879 1.00 88.56 229 LYS A N 1
ATOM 1838 C CA . LYS A 1 229 ? 9.436 -12.459 -17.865 1.00 88.56 229 LYS A CA 1
ATOM 1839 C C . LYS A 1 229 ? 8.259 -11.488 -18.048 1.00 88.56 229 LYS A C 1
ATOM 1841 O O . LYS A 1 229 ? 8.372 -10.335 -17.636 1.00 88.56 229 LYS A O 1
ATOM 1846 N N . TRP A 1 230 ? 7.154 -11.932 -18.651 1.00 91.38 230 TRP A N 1
ATOM 1847 C CA . TRP A 1 230 ? 5.918 -11.156 -18.810 1.00 91.38 230 TRP A CA 1
ATOM 1848 C C . TRP A 1 230 ? 4.927 -11.329 -17.650 1.00 91.38 230 TRP A C 1
ATOM 1850 O O . TRP A 1 230 ? 3.957 -10.581 -17.587 1.00 91.38 230 TRP A O 1
ATOM 1860 N N . PHE A 1 231 ? 5.135 -12.296 -16.751 1.00 94.56 231 PHE A N 1
ATOM 1861 C CA . PHE A 1 231 ? 4.366 -12.418 -15.509 1.00 94.56 231 PHE A CA 1
ATOM 1862 C C . PHE A 1 231 ? 5.284 -12.884 -14.375 1.00 94.56 231 PHE A C 1
ATOM 1864 O O . PHE A 1 231 ? 5.337 -14.060 -13.986 1.00 94.56 231 PHE A O 1
ATOM 1871 N N . ASN A 1 232 ? 6.079 -11.928 -13.906 1.00 94.00 232 ASN A N 1
ATOM 1872 C CA . ASN A 1 232 ? 7.166 -12.115 -12.963 1.00 94.00 232 ASN A CA 1
ATOM 1873 C C . ASN A 1 232 ? 6.713 -11.817 -11.512 1.00 94.00 232 ASN A C 1
ATOM 1875 O O . ASN A 1 232 ? 5.522 -11.763 -11.196 1.00 94.00 232 ASN A O 1
ATOM 1879 N N . HIS A 1 233 ? 7.672 -11.659 -10.598 1.00 94.06 233 HIS A N 1
ATOM 1880 C CA . HIS A 1 233 ? 7.395 -11.447 -9.178 1.00 94.06 233 HIS A CA 1
ATOM 1881 C C . HIS A 1 233 ? 6.748 -10.097 -8.849 1.00 94.06 233 HIS A C 1
ATOM 1883 O O . HIS A 1 233 ? 5.988 -10.040 -7.881 1.00 94.06 233 HIS A O 1
ATOM 1889 N N . PHE A 1 234 ? 6.978 -9.039 -9.634 1.00 95.25 234 PHE A N 1
ATOM 1890 C CA . PHE A 1 234 ? 6.225 -7.787 -9.511 1.00 95.2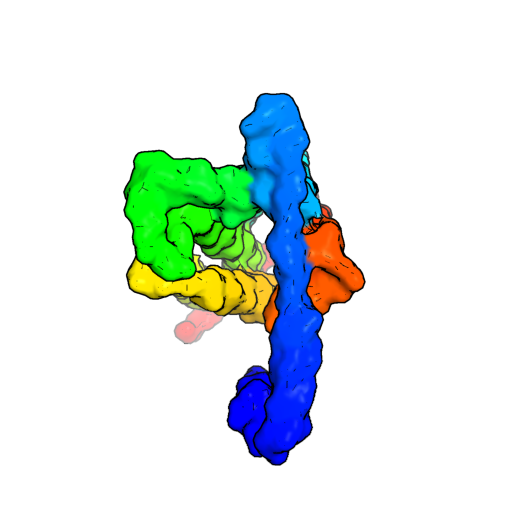5 234 PHE A CA 1
ATOM 1891 C C . PHE A 1 234 ? 4.751 -8.027 -9.870 1.00 95.25 234 PHE A C 1
ATOM 1893 O O . PHE A 1 234 ? 3.870 -7.770 -9.050 1.00 95.25 234 PHE A O 1
ATOM 1900 N N . ASP A 1 235 ? 4.485 -8.631 -11.033 1.00 97.44 235 ASP A N 1
ATOM 1901 C CA . ASP A 1 235 ? 3.134 -8.851 -11.570 1.00 97.44 235 ASP A CA 1
ATOM 1902 C C . ASP A 1 235 ? 2.241 -9.696 -10.654 1.00 97.44 235 ASP A C 1
ATOM 1904 O O . ASP A 1 235 ? 1.100 -9.328 -10.343 1.00 97.44 235 ASP A O 1
ATOM 1908 N N . ILE A 1 236 ? 2.767 -10.832 -10.185 1.00 97.75 236 ILE A N 1
ATOM 1909 C CA . ILE A 1 236 ? 2.051 -11.736 -9.277 1.00 97.75 236 ILE A CA 1
ATOM 1910 C C . ILE A 1 236 ? 1.799 -11.028 -7.939 1.00 97.75 236 ILE A C 1
ATOM 1912 O O . ILE A 1 236 ? 0.693 -11.110 -7.398 1.00 97.75 236 ILE A O 1
ATOM 1916 N N . SER A 1 237 ? 2.783 -10.284 -7.423 1.00 97.81 237 SER A N 1
ATOM 1917 C CA . SER A 1 237 ? 2.642 -9.530 -6.172 1.00 97.81 237 SER A CA 1
ATOM 1918 C C . SER A 1 237 ? 1.581 -8.441 -6.288 1.00 97.81 237 SER A C 1
ATOM 1920 O O . SER A 1 237 ? 0.652 -8.410 -5.486 1.00 97.81 237 SER A O 1
ATOM 1922 N N . HIS A 1 238 ? 1.640 -7.598 -7.318 1.00 98.44 238 HIS A N 1
ATOM 1923 C CA . HIS A 1 238 ? 0.657 -6.540 -7.557 1.00 98.44 238 HIS A CA 1
ATOM 1924 C C . HIS A 1 238 ? -0.756 -7.121 -7.755 1.00 98.44 238 HIS A C 1
ATOM 1926 O O . HIS A 1 238 ? -1.723 -6.622 -7.176 1.00 98.44 238 HIS A O 1
ATOM 1932 N N . THR A 1 239 ? -0.883 -8.259 -8.443 1.00 98.62 239 THR A N 1
ATOM 1933 C CA . THR A 1 239 ? -2.160 -8.982 -8.587 1.00 98.62 239 THR A CA 1
ATOM 1934 C C . THR A 1 239 ? -2.719 -9.467 -7.238 1.00 98.62 239 THR A C 1
ATOM 1936 O O . THR A 1 239 ? -3.905 -9.276 -6.945 1.00 98.62 239 THR A O 1
ATOM 1939 N N . ILE A 1 240 ? -1.885 -10.046 -6.367 1.00 98.50 240 ILE A N 1
ATOM 1940 C CA . ILE A 1 240 ? -2.296 -10.482 -5.017 1.00 98.50 240 ILE A CA 1
ATOM 1941 C C . ILE A 1 240 ? -2.582 -9.270 -4.111 1.00 98.50 240 ILE A C 1
ATOM 1943 O O . ILE A 1 240 ? -3.537 -9.292 -3.329 1.00 98.50 240 ILE A O 1
ATOM 1947 N N . MET A 1 241 ? -1.821 -8.183 -4.248 1.00 98.25 241 MET A N 1
ATOM 1948 C CA . MET A 1 241 ? -2.036 -6.917 -3.545 1.00 98.25 241 MET A CA 1
ATOM 1949 C C . MET A 1 241 ? -3.372 -6.269 -3.930 1.00 98.25 241 MET A C 1
ATOM 1951 O O . MET A 1 241 ? -4.076 -5.789 -3.042 1.00 98.25 241 MET A O 1
ATOM 1955 N N . ALA A 1 242 ? -3.789 -6.328 -5.199 1.00 98.81 242 ALA A N 1
ATOM 1956 C CA . ALA A 1 242 ? -5.105 -5.858 -5.640 1.00 98.81 242 ALA A CA 1
ATOM 1957 C C . ALA A 1 242 ? -6.244 -6.662 -4.983 1.00 98.81 242 ALA A C 1
ATOM 1959 O O . ALA A 1 242 ? -7.232 -6.090 -4.510 1.00 98.81 242 ALA A O 1
ATOM 1960 N N . LEU A 1 243 ? -6.086 -7.986 -4.860 1.00 98.69 243 LEU A N 1
ATOM 1961 C CA . LEU A 1 243 ? -7.028 -8.833 -4.122 1.00 98.69 243 LEU A CA 1
ATOM 1962 C C . LEU A 1 243 ? -7.039 -8.494 -2.617 1.00 98.69 243 LEU A C 1
ATOM 1964 O O . LEU A 1 243 ? -8.110 -8.408 -2.010 1.00 98.69 243 LEU A O 1
ATOM 1968 N N . GLY A 1 244 ? -5.873 -8.229 -2.021 1.00 98.62 244 GLY A N 1
ATOM 1969 C CA . GLY A 1 244 ? -5.743 -7.722 -0.651 1.00 98.62 244 GLY A CA 1
ATOM 1970 C C . GLY A 1 244 ? -6.481 -6.394 -0.447 1.00 98.62 244 GLY A C 1
ATOM 1971 O O . GLY A 1 244 ? -7.316 -6.283 0.454 1.00 98.62 244 GLY A O 1
ATOM 1972 N N . ALA A 1 245 ? -6.271 -5.41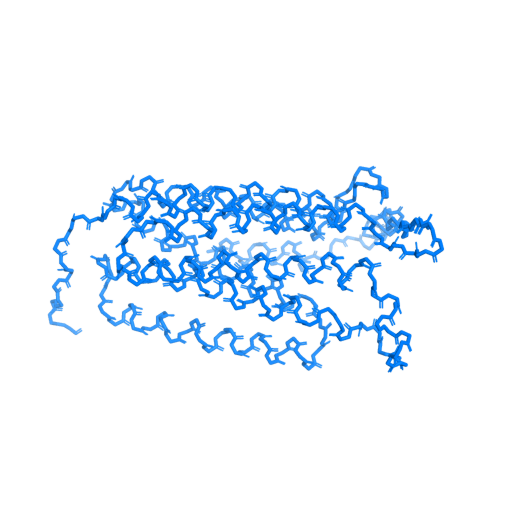8 -1.333 1.00 98.75 245 ALA A N 1
ATOM 1973 C CA . ALA A 1 245 ? -6.957 -4.124 -1.337 1.00 98.75 245 ALA A CA 1
ATOM 1974 C C . ALA A 1 245 ? -8.486 -4.274 -1.453 1.00 98.75 245 ALA A C 1
ATOM 1976 O O . ALA A 1 245 ? -9.232 -3.582 -0.754 1.00 98.75 245 ALA A O 1
ATOM 1977 N N . TRP A 1 246 ? -8.977 -5.233 -2.245 1.00 98.81 246 TRP A N 1
ATOM 1978 C CA . TRP A 1 246 ? -10.404 -5.566 -2.316 1.00 98.81 246 TRP A CA 1
ATOM 1979 C C . TRP A 1 246 ? -10.957 -6.113 -0.988 1.00 98.81 246 TRP A C 1
ATOM 1981 O O . TRP A 1 246 ? -12.058 -5.735 -0.565 1.00 98.81 246 TRP A O 1
ATOM 1991 N N . PHE A 1 247 ? -10.204 -6.959 -0.278 1.00 98.75 247 PHE A N 1
ATOM 1992 C CA . PHE A 1 247 ? -10.597 -7.426 1.056 1.00 98.75 247 PHE A CA 1
ATOM 1993 C C . PHE A 1 247 ? -10.514 -6.324 2.120 1.00 98.75 247 PHE A C 1
ATOM 1995 O O . PHE A 1 247 ? -11.440 -6.228 2.936 1.00 98.75 247 PHE A O 1
ATOM 2002 N N . PHE A 1 248 ? -9.517 -5.431 2.067 1.00 98.75 248 PHE A N 1
ATOM 2003 C CA . PHE A 1 248 ? -9.505 -4.210 2.879 1.00 98.75 248 PHE A CA 1
ATOM 2004 C C . PHE A 1 248 ? -10.738 -3.349 2.585 1.00 98.75 248 PHE A C 1
ATOM 2006 O O . PHE A 1 248 ? -11.408 -2.933 3.525 1.00 98.75 248 PHE A O 1
ATOM 2013 N N . TYR A 1 249 ? -11.123 -3.141 1.322 1.00 98.75 249 TYR A N 1
ATOM 2014 C CA . TYR A 1 249 ? -12.312 -2.356 0.962 1.00 98.75 249 TYR A CA 1
ATOM 2015 C C . TYR A 1 249 ? -13.597 -2.968 1.537 1.00 98.75 249 TYR A C 1
ATOM 2017 O O . TYR A 1 249 ? -14.395 -2.279 2.182 1.00 98.75 249 TYR A O 1
ATOM 2025 N N . ARG A 1 250 ? -13.781 -4.286 1.382 1.00 98.56 250 ARG A N 1
ATOM 2026 C CA . ARG A 1 250 ? -14.924 -5.010 1.965 1.00 98.56 250 ARG A CA 1
ATOM 2027 C C . ARG A 1 250 ? -14.916 -4.991 3.495 1.00 98.56 250 ARG A C 1
ATOM 2029 O O . ARG A 1 250 ? -15.987 -5.022 4.102 1.00 98.56 250 ARG A O 1
ATOM 2036 N N . GLY A 1 251 ? -13.744 -4.952 4.127 1.00 98.19 251 GLY A N 1
ATOM 2037 C CA . GLY A 1 251 ? -13.602 -4.735 5.566 1.00 98.19 251 GLY A CA 1
ATOM 2038 C C . GLY A 1 251 ? -13.999 -3.317 5.975 1.00 98.19 251 GLY A C 1
ATOM 2039 O O . GLY A 1 251 ? -14.851 -3.151 6.844 1.00 98.19 251 GLY A O 1
ATOM 2040 N N . ALA A 1 252 ? -13.451 -2.314 5.289 1.00 98.00 252 ALA A N 1
ATOM 2041 C CA . ALA A 1 252 ? -13.623 -0.887 5.535 1.00 98.00 252 ALA A CA 1
ATOM 2042 C C . ALA A 1 252 ? -15.092 -0.477 5.434 1.00 98.00 252 ALA A C 1
ATOM 2044 O O . ALA A 1 252 ? -15.659 0.033 6.399 1.00 98.00 252 ALA A O 1
ATOM 2045 N N . ARG A 1 253 ? -15.749 -0.802 4.312 1.00 97.56 253 ARG A N 1
ATOM 2046 C CA . ARG A 1 253 ? -17.185 -0.548 4.118 1.00 97.56 253 ARG A CA 1
ATOM 2047 C C . ARG A 1 253 ? -18.026 -1.203 5.216 1.00 97.56 253 ARG A C 1
ATOM 2049 O O . ARG A 1 253 ? -19.004 -0.613 5.660 1.00 97.56 253 ARG A O 1
ATOM 2056 N N . TYR A 1 254 ? -17.640 -2.391 5.686 1.00 96.75 254 TYR A N 1
ATOM 2057 C CA . TYR A 1 254 ? -18.352 -3.065 6.770 1.00 96.75 254 TYR A CA 1
ATOM 2058 C C . TYR A 1 254 ? -18.119 -2.398 8.137 1.00 96.75 254 TYR A C 1
ATOM 2060 O O . TYR A 1 254 ? -19.080 -2.272 8.881 1.00 96.75 254 TYR A O 1
ATOM 2068 N N . MET A 1 255 ? -16.901 -1.942 8.467 1.00 94.75 255 MET A N 1
ATOM 2069 C CA . MET A 1 255 ? -16.613 -1.213 9.723 1.00 94.75 255 MET A CA 1
ATOM 2070 C C . MET A 1 255 ? -17.258 0.171 9.809 1.00 94.75 255 MET A C 1
ATOM 2072 O O . MET A 1 255 ? -17.499 0.657 10.915 1.00 94.75 255 MET A O 1
ATOM 2076 N N . VAL A 1 256 ? -17.478 0.812 8.660 1.00 94.38 256 VAL A N 1
ATOM 2077 C CA . VAL A 1 256 ? -18.148 2.112 8.572 1.00 94.38 256 VAL A CA 1
ATOM 2078 C C . VAL A 1 256 ? -19.663 1.942 8.704 1.00 94.38 256 VAL A C 1
ATOM 2080 O O . VAL A 1 256 ? -20.264 2.634 9.512 1.00 94.38 256 VAL A O 1
ATOM 2083 N N . LEU A 1 257 ? -20.268 0.991 7.980 1.00 93.94 257 LEU A N 1
ATOM 2084 C CA . LEU A 1 257 ? -21.720 0.743 8.030 1.00 93.94 257 LEU A CA 1
ATOM 2085 C C . LEU A 1 257 ? -22.193 -0.014 9.282 1.00 93.94 257 LEU A C 1
ATOM 2087 O O . LEU A 1 257 ? -23.382 -0.009 9.571 1.00 93.94 257 LEU A O 1
ATOM 2091 N N . HIS A 1 258 ? -21.284 -0.669 10.007 1.00 92.31 258 HIS A N 1
ATOM 2092 C CA . HIS A 1 258 ? -21.573 -1.336 11.274 1.00 92.31 258 HIS A CA 1
ATOM 2093 C C . HIS A 1 258 ? -20.553 -0.839 12.312 1.00 92.31 258 HIS A C 1
ATOM 2095 O O . HIS A 1 258 ? -19.403 -1.304 12.349 1.00 92.31 258 HIS A O 1
ATOM 2101 N N . PRO A 1 259 ? -20.915 0.165 13.126 1.00 86.56 259 PRO A N 1
ATOM 2102 C CA . PRO A 1 259 ? -20.188 0.508 14.341 1.00 86.56 259 PRO A CA 1
ATOM 2103 C C . PRO A 1 259 ? -20.023 -0.702 15.276 1.00 86.56 259 PRO A C 1
ATOM 2105 O O . PRO A 1 259 ? -20.639 -1.748 15.095 1.00 86.56 259 PRO A O 1
ATOM 2108 N N . ILE A 1 260 ? -19.144 -0.572 16.269 1.00 85.94 260 ILE A N 1
ATOM 2109 C CA . ILE A 1 260 ? -19.157 -1.470 17.427 1.00 85.94 260 ILE A CA 1
ATOM 2110 C C . ILE A 1 260 ? -19.856 -0.697 18.533 1.00 85.94 260 ILE A C 1
ATOM 2112 O O . ILE A 1 260 ? -19.400 0.384 18.904 1.00 85.94 260 ILE A O 1
ATOM 2116 N N . GLU A 1 261 ? -20.954 -1.255 19.019 1.00 72.38 261 GLU A N 1
ATOM 2117 C CA . GLU A 1 261 ? -21.641 -0.799 20.218 1.00 72.38 261 GLU A CA 1
ATOM 2118 C C . GLU A 1 261 ? -20.933 -1.424 21.424 1.00 72.38 261 GLU A C 1
ATOM 2120 O O . GLU A 1 261 ? -20.911 -2.642 21.601 1.00 72.38 261 GLU A O 1
ATOM 2125 N N . SER A 1 262 ? -20.263 -0.580 22.201 1.00 61.59 262 SER A N 1
ATOM 2126 C CA . SER A 1 262 ? -19.577 -0.941 23.439 1.00 61.59 262 SER A CA 1
ATOM 2127 C C . SER A 1 262 ? -19.376 0.322 24.261 1.00 61.59 262 SER A C 1
ATOM 2129 O O . SER A 1 262 ? -18.921 1.331 23.712 1.00 61.59 262 SER A O 1
ATOM 2131 N N . GLU A 1 263 ? -19.656 0.267 25.559 1.00 56.78 263 GLU A N 1
ATOM 2132 C CA . GLU A 1 263 ? -19.289 1.354 26.466 1.00 56.78 263 GLU A CA 1
ATOM 2133 C C . GLU A 1 263 ? -17.759 1.557 26.454 1.00 56.78 263 GLU A C 1
ATOM 2135 O O . GLU A 1 263 ? -17.012 0.587 26.272 1.00 56.78 263 GLU A O 1
ATOM 2140 N N . PRO A 1 264 ? -17.256 2.801 26.580 1.00 59.84 264 PRO A N 1
ATOM 2141 C CA . PRO A 1 264 ? -15.820 3.046 26.623 1.00 59.84 264 PRO A CA 1
ATOM 2142 C C . PRO A 1 264 ? -15.183 2.322 27.810 1.00 59.84 264 PRO A C 1
ATOM 2144 O O . PRO A 1 264 ? -15.741 2.335 28.902 1.00 59.84 264 PRO A O 1
ATOM 2147 N N . VAL A 1 265 ? -13.982 1.762 27.625 1.00 64.94 265 VAL A N 1
ATOM 2148 C CA . VAL A 1 265 ? -13.194 1.233 28.750 1.00 64.94 265 VAL A CA 1
ATOM 2149 C C . VAL A 1 265 ? -12.969 2.356 29.765 1.00 64.94 265 VAL A C 1
ATOM 2151 O O . VAL A 1 265 ? -12.277 3.337 29.476 1.00 64.94 265 VAL A O 1
ATOM 2154 N N . GLU A 1 266 ? -13.583 2.213 30.935 1.00 58.97 266 GLU A N 1
ATOM 2155 C CA . GLU A 1 266 ? -13.449 3.150 32.043 1.00 58.97 266 GLU A CA 1
ATOM 2156 C C . GLU A 1 266 ? -12.018 3.068 32.605 1.00 58.97 266 GLU A C 1
ATOM 2158 O O . GLU A 1 266 ? -11.470 1.976 32.777 1.00 58.97 266 GLU A O 1
ATOM 2163 N N . ASP A 1 267 ? -11.365 4.214 32.834 1.00 57.62 267 ASP A N 1
ATOM 2164 C CA . ASP A 1 267 ? -9.982 4.230 33.330 1.00 57.62 267 ASP A CA 1
ATOM 2165 C C . ASP A 1 267 ? -9.972 3.921 34.838 1.00 57.62 267 ASP A C 1
ATOM 2167 O O . ASP A 1 267 ? -9.922 4.825 35.674 1.00 57.62 267 ASP A O 1
ATOM 2171 N N . SER A 1 268 ? -10.002 2.634 35.193 1.00 50.84 268 SER A N 1
ATOM 2172 C CA . SER A 1 268 ? -9.775 2.175 36.566 1.00 50.84 268 SER A CA 1
ATOM 2173 C C . SER A 1 268 ? -8.405 2.665 37.057 1.00 50.84 268 SER A C 1
ATOM 2175 O O . SER A 1 268 ? -7.375 2.259 36.516 1.00 50.84 268 SER A O 1
ATOM 2177 N N . LEU A 1 269 ? -8.419 3.550 38.056 1.00 50.03 269 LEU A N 1
ATOM 2178 C CA . LEU A 1 269 ? -7.300 4.381 38.522 1.00 50.03 269 LEU A CA 1
ATOM 2179 C C . LEU A 1 269 ? -5.990 3.614 38.812 1.00 50.03 269 LEU A C 1
ATOM 2181 O O . LEU A 1 269 ? -5.807 3.100 39.914 1.00 50.03 269 LEU A O 1
ATOM 2185 N N . ILE A 1 270 ? -5.060 3.627 37.844 1.00 40.03 270 ILE A N 1
ATOM 2186 C CA . ILE A 1 270 ? -3.612 3.354 37.993 1.00 40.03 270 ILE A CA 1
ATOM 2187 C C . ILE A 1 270 ? -2.852 4.224 36.984 1.00 40.03 270 ILE A C 1
ATOM 2189 O O . ILE A 1 270 ? -2.854 3.870 35.789 1.00 40.03 270 ILE A O 1
#

Radius of gyration: 20.36 Å; Cα contacts (8 Å, |Δi|>4): 348; chains: 1; bounding box: 51×40×70 Å

Solvent-accessible surface area (backbone atoms only — not comparable to full-atom values): 13793 Å² total; per-residue (Å²): 122,69,71,58,54,61,51,47,68,70,69,58,82,72,66,65,69,62,51,50,53,49,52,48,57,52,59,72,56,63,61,68,87,42,70,50,74,56,97,88,44,69,32,29,37,56,49,43,22,53,23,21,42,48,29,14,51,48,20,40,52,41,21,56,64,49,68,73,48,94,69,86,51,70,44,51,54,27,46,39,47,19,22,45,34,37,14,50,12,26,40,35,31,12,50,40,47,39,22,38,34,67,58,61,33,58,83,63,69,60,83,60,99,56,67,71,68,38,47,66,16,50,52,32,37,52,54,14,42,44,23,45,29,50,19,39,48,58,66,35,43,54,78,41,57,69,69,57,42,55,46,56,64,48,47,55,50,55,49,52,52,51,38,49,54,53,26,70,78,63,66,41,65,65,42,56,51,51,49,48,46,42,35,35,68,49,50,36,34,49,38,24,47,53,48,23,73,76,65,65,39,68,21,30,54,26,38,45,51,15,42,51,33,39,51,52,17,49,50,32,42,78,68,53,51,52,85,46,58,79,44,24,18,63,30,53,18,31,48,35,36,25,53,14,52,49,30,37,38,60,8,49,56,41,46,64,79,44,74,82,93,66,77,67,68,72,83,75,91,125

Secondary structure (DSSP, 8-state):
-HHHHHHHHHH----HHHHHHHHHHHHTT-PPPPEEEETTEEEESHHHHHHHHHHHHHHHHHHHHHHTS----HHHHHHHHHHHHHHHHHHHIIIIIIITHHHHHHHTT--SSS-GGGHHHHHHHHHHHHHHHHHHHHHHTTTS-HHHHHHHHHHHHHHHHHHHHHHHHH--THHHHHHHHIIIIIIIHHHHHHHHHHH--HHHHHHHHHHHHHHHHHHHHHTT--SBTTB-HHHHHHHHHHHHHHHHHHHHHHHHHS------------

pLDDT: mean 88.8, std 17.47, range [34.41, 98.88]

Foldseek 3Di:
DPVVVVVCVVVPDPDPVVVVVVVVVLVVLPADWDWDADPNAIFTLLLLLVLLQLLLVLLVVLLVVLVPDPFDDPLSVLSNLLSNLSSVLSNLCNVCVGTCVVVVCVVVVPPDPARCSNLSSLLSNLSSLLSLLVSLLSQCQQPDDPVSSVVSPVVSVVLSVVLSVCCVVPVDCVSSVVSNCCSLVPRLQVSLVSCCVVQVQVLSVLSNVLSVLLVVLSVLQVSFQAPHNSGTSSNVSSNSNSVSSNSNSVSSVSCRVDPDDHHGDDPPDD

Nearest PDB structures (foldseek):
  4py0-assembly1_A  TM=3.669E-01  e=8.221E-01  Homo sapiens
  5cwo-assembly2_B  TM=3.357E-01  e=2.316E+00  synthetic construct
  1o5h-assembly1_B  TM=2.662E-01  e=3.802E+00  Thermotoga maritima